Protein AF-A0A6S7BA74-F1 (afdb_monomer_lite)

Foldseek 3Di:
DDDDDDDDDDDDDDDDDDPPDPPPDPDDDDDDDDDDDDDDDDDPPPDPPPPPPQDDAAEDEADPVQDACAVVVQVSLVPDAALHEYEYDADEHEHAAEHERAHHNYEYEYANYEYEYPDQQGAEHEDAHELYEYDRYEYEADDDAADDDPRQEHYEYQHENYEYYLYEYHETNYEHYHDANYELYEDENYEFEHYLYEDHEHELQYEQYHHANYEFEHYNYYDHYQDYDPVSVHHYYYDDDDPGDYDYDYPCVVVPVVPVPDDDDDDDDDDDDDDDDDDDDDDDDDDDPDDDDDDDDDDDDDDDDDDD

Organism: NCBI:txid1544867

Structure (mmCIF, N/CA/C/O backbone):
data_AF-A0A6S7BA74-F1
#
_entry.id   AF-A0A6S7BA74-F1
#
loop_
_atom_site.group_PDB
_atom_site.id
_atom_site.type_symbol
_atom_site.label_atom_id
_atom_site.label_alt_id
_atom_site.label_comp_id
_atom_site.label_asym_id
_atom_site.label_entity_id
_atom_site.label_seq_id
_atom_site.pdbx_PDB_ins_code
_atom_site.Cartn_x
_atom_site.Cartn_y
_atom_site.Cartn_z
_atom_site.occupancy
_atom_site.B_iso_or_equiv
_atom_site.auth_seq_id
_atom_site.auth_comp_id
_atom_site.auth_asym_id
_atom_site.auth_atom_id
_atom_site.pdbx_PDB_model_num
ATOM 1 N N . MET A 1 1 ? -63.575 2.881 26.094 1.00 38.19 1 MET A N 1
ATOM 2 C CA . MET A 1 1 ? -62.877 1.776 25.392 1.00 38.19 1 MET A CA 1
ATOM 3 C C . MET A 1 1 ? -61.435 2.246 25.181 1.00 38.19 1 MET A C 1
ATOM 5 O O . MET A 1 1 ? -61.253 3.157 24.397 1.00 38.19 1 MET A O 1
ATOM 9 N N . LYS A 1 2 ? -60.452 2.017 26.068 1.00 32.41 2 LYS A N 1
ATOM 10 C CA . LYS A 1 2 ? -59.686 0.782 26.371 1.00 32.41 2 LYS A CA 1
ATOM 11 C C . LYS A 1 2 ? -59.247 -0.010 25.129 1.00 32.41 2 LYS A C 1
ATOM 13 O O . LYS A 1 2 ? -60.067 -0.775 24.646 1.00 32.41 2 LYS A O 1
ATOM 18 N N . THR A 1 3 ? -57.989 0.192 24.699 1.00 30.77 3 THR A N 1
ATOM 19 C CA . THR A 1 3 ? -56.850 -0.773 24.563 1.00 30.77 3 THR A CA 1
ATOM 20 C C . THR A 1 3 ? -55.702 -0.050 23.816 1.00 30.77 3 THR A C 1
ATOM 22 O O . THR A 1 3 ? -55.967 0.482 22.749 1.00 30.77 3 THR A O 1
ATOM 25 N N . LEU A 1 4 ? -54.514 0.271 24.360 1.00 30.94 4 LEU A N 1
ATOM 26 C CA . LEU A 1 4 ? -53.348 -0.504 24.852 1.00 30.94 4 LEU A CA 1
ATOM 27 C C . LEU A 1 4 ? -52.566 -1.314 23.793 1.00 30.94 4 LEU A C 1
ATOM 29 O O . LEU A 1 4 ? -53.106 -2.258 23.231 1.00 30.94 4 LEU A O 1
ATOM 33 N N . SER A 1 5 ? -51.245 -1.036 23.748 1.00 28.19 5 SER A N 1
ATOM 34 C CA . SER A 1 5 ? -50.118 -1.895 23.305 1.00 28.19 5 SER A CA 1
ATOM 35 C C . SER A 1 5 ? -49.882 -1.990 21.782 1.00 28.19 5 SER A C 1
ATOM 37 O O . SER A 1 5 ? -50.831 -2.142 21.035 1.00 28.19 5 SER A O 1
ATOM 39 N N . ARG A 1 6 ? -48.663 -1.965 21.218 1.00 29.66 6 ARG A N 1
ATOM 40 C CA . ARG A 1 6 ? -47.331 -2.294 21.755 1.00 29.66 6 ARG A CA 1
ATOM 41 C C . ARG A 1 6 ? -46.252 -1.784 20.781 1.00 29.66 6 ARG A C 1
ATOM 43 O O . ARG A 1 6 ? -46.386 -1.961 19.574 1.00 29.66 6 ARG A O 1
ATOM 50 N N . ALA A 1 7 ? -45.181 -1.195 21.310 1.00 31.88 7 ALA A N 1
ATOM 51 C CA . ALA A 1 7 ? -43.938 -0.978 20.578 1.00 31.88 7 ALA A CA 1
ATOM 52 C C . ALA A 1 7 ? -43.250 -2.329 20.329 1.00 31.88 7 ALA A C 1
ATOM 54 O O . ALA A 1 7 ? -43.152 -3.142 21.250 1.00 31.88 7 ALA A O 1
ATOM 55 N N . THR A 1 8 ? -42.760 -2.554 19.110 1.00 30.83 8 THR A N 1
ATOM 56 C CA . THR A 1 8 ? -41.892 -3.695 18.796 1.00 30.83 8 THR A CA 1
ATOM 57 C C . THR A 1 8 ? -40.531 -3.136 18.415 1.00 30.83 8 THR A C 1
ATOM 59 O O . THR A 1 8 ? -40.343 -2.636 17.310 1.00 30.83 8 THR A O 1
ATOM 62 N N . GLY A 1 9 ? -39.606 -3.150 19.375 1.00 26.06 9 GLY A N 1
ATOM 63 C CA . GLY A 1 9 ? -38.190 -2.933 19.118 1.00 26.06 9 GLY A CA 1
ATOM 64 C C . GLY A 1 9 ? -37.614 -4.158 18.417 1.00 26.06 9 GLY A C 1
ATOM 65 O O . GLY A 1 9 ? -37.816 -5.285 18.868 1.00 26.06 9 GLY A O 1
ATOM 66 N N . ILE A 1 10 ? -36.909 -3.939 17.312 1.00 25.47 10 ILE A N 1
ATOM 67 C CA . ILE A 1 10 ? -36.086 -4.964 16.677 1.00 25.47 10 ILE A CA 1
ATOM 68 C C . ILE A 1 10 ? -34.689 -4.835 17.286 1.00 25.47 10 ILE A C 1
ATOM 70 O O . ILE A 1 10 ? -33.942 -3.911 16.976 1.00 25.47 10 ILE A O 1
ATOM 74 N N . CYS A 1 11 ? -34.359 -5.753 18.193 1.00 21.88 11 CYS A N 1
ATOM 75 C CA . CYS A 1 11 ? -32.983 -6.016 18.594 1.00 21.88 11 CYS A CA 1
ATOM 76 C C . CYS A 1 11 ? -32.269 -6.710 17.428 1.00 21.88 11 CYS A C 1
ATOM 78 O O . CYS A 1 11 ? -32.583 -7.854 17.105 1.00 21.88 11 CYS A O 1
ATOM 80 N N . ILE A 1 12 ? -31.301 -6.036 16.808 1.00 25.14 12 ILE A N 1
ATOM 81 C CA . ILE A 1 12 ? -30.335 -6.688 15.921 1.00 25.14 12 ILE A CA 1
ATOM 82 C C . ILE A 1 12 ? -29.269 -7.313 16.821 1.00 25.14 12 ILE A C 1
ATOM 84 O O . ILE A 1 12 ? -28.432 -6.618 17.391 1.00 25.14 12 ILE A O 1
ATOM 88 N N . ALA A 1 13 ? -29.334 -8.632 16.985 1.00 23.67 13 ALA A N 1
ATOM 89 C CA . ALA A 1 13 ? -28.251 -9.405 17.569 1.00 23.67 13 ALA A CA 1
ATOM 90 C C . ALA A 1 13 ? -27.130 -9.528 16.525 1.00 23.67 13 ALA A C 1
ATOM 92 O O . ALA A 1 13 ? -27.295 -10.191 15.502 1.00 23.67 13 ALA A O 1
ATOM 93 N N . VAL A 1 14 ? -25.998 -8.871 16.776 1.00 25.12 14 VAL A N 1
ATOM 94 C CA . VAL A 1 14 ? -24.759 -9.087 16.023 1.00 25.12 14 VAL A CA 1
ATOM 95 C C . VAL A 1 14 ? -24.161 -10.403 16.509 1.00 25.12 14 VAL A C 1
ATOM 97 O O . VAL A 1 14 ? -23.667 -10.501 17.631 1.00 25.12 14 VAL A O 1
ATOM 100 N N . LEU A 1 15 ? -24.256 -11.439 15.679 1.00 22.16 15 LEU A N 1
ATOM 101 C CA . LEU A 1 15 ? -23.601 -12.718 15.914 1.00 22.16 15 LEU A CA 1
ATOM 102 C C . LEU A 1 15 ? -22.124 -12.581 15.518 1.00 22.16 15 LEU A C 1
ATOM 104 O O . LEU A 1 15 ? -21.777 -12.683 14.344 1.00 22.16 15 LEU A O 1
ATOM 108 N N . SER A 1 16 ? -21.255 -12.327 16.498 1.00 22.81 16 SER A N 1
ATOM 109 C CA . SER A 1 16 ? -19.803 -12.418 16.320 1.00 22.81 16 SER A CA 1
ATOM 110 C C . SER A 1 16 ? -19.406 -13.879 16.126 1.00 22.81 16 SER A C 1
ATOM 112 O O . SER A 1 16 ? -19.390 -14.661 17.076 1.00 22.81 16 SER A O 1
ATOM 114 N N . ILE A 1 17 ? -19.080 -14.255 14.892 1.00 25.31 17 ILE A N 1
ATOM 115 C CA . ILE A 1 17 ? -18.420 -15.526 14.598 1.00 25.31 17 ILE A CA 1
ATOM 116 C C . ILE A 1 17 ? -16.920 -15.297 14.793 1.00 25.31 17 ILE A C 1
ATOM 118 O O . ILE A 1 17 ? -16.277 -14.610 14.002 1.00 25.31 17 ILE A O 1
ATOM 122 N N . TYR A 1 18 ? -16.365 -15.857 15.868 1.00 24.19 18 TYR A N 1
ATOM 123 C CA . TYR A 1 18 ? -14.921 -15.998 16.029 1.00 24.19 18 TYR A CA 1
ATOM 124 C C . TYR A 1 18 ? -14.424 -17.030 15.013 1.00 24.19 18 TYR A C 1
ATOM 126 O O . TYR A 1 18 ? -14.602 -18.232 15.204 1.00 24.19 18 TYR A O 1
ATOM 134 N N . ALA A 1 19 ? -13.805 -16.569 13.929 1.00 26.50 19 ALA A N 1
ATOM 135 C CA . ALA A 1 19 ? -12.970 -17.424 13.100 1.00 26.50 19 ALA A CA 1
ATOM 136 C C . ALA A 1 19 ? -11.627 -17.616 13.821 1.00 26.50 19 ALA A C 1
ATOM 138 O O . ALA A 1 19 ? -10.766 -16.741 13.813 1.00 26.50 19 ALA A O 1
ATOM 139 N N . THR A 1 20 ? -11.462 -18.748 14.502 1.00 28.06 20 THR A N 1
ATOM 140 C CA . THR A 1 20 ? -10.139 -19.245 14.889 1.00 28.06 20 THR A CA 1
ATOM 141 C C . THR A 1 20 ? -9.511 -19.884 13.654 1.00 28.06 20 THR A C 1
ATOM 143 O O . THR A 1 20 ? -9.852 -21.018 13.321 1.00 28.06 20 THR A O 1
ATOM 146 N N . ASP A 1 21 ? -8.645 -19.158 12.952 1.00 29.41 21 ASP A N 1
ATOM 147 C CA . ASP A 1 21 ? -7.901 -19.698 11.810 1.00 29.41 21 ASP A CA 1
ATOM 148 C C . ASP A 1 21 ? -6.621 -20.419 12.300 1.00 29.41 21 ASP A C 1
ATOM 150 O O . ASP A 1 21 ? -5.797 -19.804 12.989 1.00 29.41 21 ASP A O 1
ATOM 154 N N . PRO A 1 22 ? -6.437 -21.728 12.030 1.00 29.02 22 PRO A N 1
ATOM 155 C CA . PRO A 1 22 ? -5.368 -22.539 12.612 1.00 29.02 22 PRO A CA 1
ATOM 156 C C . PRO A 1 22 ? -4.054 -22.539 11.802 1.00 29.02 22 PRO A C 1
ATOM 158 O O . PRO A 1 22 ? -3.388 -23.571 11.725 1.00 29.02 22 PRO A O 1
ATOM 161 N N . LEU A 1 23 ? -3.629 -21.410 11.224 1.00 32.50 23 LEU A N 1
ATOM 162 C CA . LEU A 1 23 ? -2.361 -21.332 10.468 1.00 32.50 23 LEU A CA 1
ATOM 163 C C . LEU A 1 23 ? -1.180 -20.696 11.225 1.00 32.50 23 LEU A C 1
ATOM 165 O O . LEU A 1 23 ? -0.063 -20.670 10.716 1.00 32.50 23 LEU A O 1
ATOM 169 N N . ALA A 1 24 ? -1.363 -20.277 12.480 1.00 30.88 24 ALA A N 1
ATOM 170 C CA . ALA A 1 24 ? -0.316 -19.621 13.276 1.00 30.88 24 ALA A CA 1
ATOM 171 C C . ALA A 1 24 ? 0.652 -20.568 14.029 1.00 30.88 24 ALA A C 1
ATOM 173 O O . ALA A 1 24 ? 1.401 -20.115 14.893 1.00 30.88 24 ALA A O 1
ATOM 174 N N . GLN A 1 25 ? 0.664 -21.880 13.762 1.00 30.47 25 GLN A N 1
ATOM 175 C CA . GLN A 1 25 ? 1.484 -22.830 14.533 1.00 30.47 25 GLN A CA 1
ATOM 176 C C . GLN A 1 25 ? 2.258 -23.825 13.667 1.00 30.47 25 GLN A C 1
ATOM 178 O O . GLN A 1 25 ? 2.002 -25.023 13.718 1.00 30.47 25 GLN A O 1
ATOM 183 N N . THR A 1 26 ? 3.284 -23.363 12.949 1.00 29.80 26 THR A N 1
ATOM 184 C CA . THR A 1 26 ? 4.365 -24.278 12.533 1.00 29.80 26 THR A CA 1
ATOM 185 C C . THR A 1 26 ? 5.708 -23.571 12.359 1.00 29.80 26 THR A C 1
ATOM 187 O O . THR A 1 26 ? 6.255 -23.489 11.271 1.00 29.80 26 THR A O 1
ATOM 190 N N . PHE A 1 27 ? 6.287 -23.114 13.467 1.00 27.48 27 PHE A N 1
ATOM 191 C CA . PHE A 1 27 ? 7.743 -23.077 13.626 1.00 27.48 27 PHE A CA 1
ATOM 192 C C . PHE A 1 27 ? 8.064 -23.783 14.942 1.00 27.48 27 PHE A C 1
ATOM 194 O O . PHE A 1 27 ? 8.058 -23.182 16.014 1.00 27.48 27 PHE A O 1
ATOM 201 N N . ARG A 1 28 ? 8.242 -25.109 14.880 1.00 30.14 28 ARG A N 1
ATOM 202 C CA . ARG A 1 28 ? 8.759 -25.877 16.015 1.00 30.14 28 ARG A CA 1
ATOM 203 C C . ARG A 1 28 ? 10.279 -25.897 15.963 1.00 30.14 28 ARG A C 1
ATOM 205 O O . ARG A 1 28 ? 10.874 -26.230 14.943 1.00 30.14 28 ARG A O 1
ATOM 212 N N . ALA A 1 29 ? 10.840 -25.532 17.110 1.00 29.80 29 ALA A N 1
ATOM 213 C CA . ALA A 1 29 ? 12.235 -25.633 17.475 1.00 29.80 29 ALA A CA 1
ATOM 214 C C . ALA A 1 29 ? 12.780 -27.059 17.297 1.00 29.80 29 ALA A C 1
ATOM 216 O O . ALA A 1 29 ? 12.062 -28.047 17.456 1.00 29.80 29 ALA A O 1
ATOM 217 N N . VAL A 1 30 ? 14.071 -27.119 16.982 1.00 30.73 30 VAL A N 1
ATOM 218 C CA . VAL A 1 30 ? 14.895 -28.326 16.919 1.00 30.73 30 VAL A CA 1
ATOM 219 C C . VAL A 1 30 ? 14.943 -28.979 18.305 1.00 30.73 30 VAL A C 1
ATOM 221 O O . VAL A 1 30 ? 15.307 -28.332 19.284 1.00 30.73 30 VAL A O 1
ATOM 224 N N . ASP A 1 31 ? 14.552 -30.251 18.367 1.00 30.94 31 ASP A N 1
ATOM 225 C CA . ASP A 1 31 ? 14.517 -31.074 19.578 1.00 30.94 31 ASP A CA 1
ATOM 226 C C . ASP A 1 31 ? 15.938 -31.528 19.960 1.00 30.94 31 ASP A C 1
ATOM 228 O O . ASP A 1 31 ? 16.694 -32.011 19.111 1.00 30.94 31 ASP A O 1
ATOM 232 N N . SER A 1 32 ? 16.298 -31.400 21.238 1.00 31.64 32 SER A N 1
ATOM 233 C CA . SER A 1 32 ? 17.492 -32.006 21.831 1.00 31.64 32 SER A CA 1
ATOM 234 C C . SER A 1 32 ? 17.083 -33.051 22.874 1.00 31.64 32 SER A C 1
ATOM 236 O O . SER A 1 32 ? 16.169 -32.879 23.675 1.00 31.64 32 SER A O 1
ATOM 238 N N . SER A 1 33 ? 17.744 -34.198 22.785 1.00 32.78 33 SER A N 1
ATOM 239 C CA . SER A 1 33 ? 17.374 -35.485 23.365 1.00 32.78 33 SER A CA 1
ATOM 240 C C . SER A 1 33 ? 17.519 -35.593 24.894 1.00 32.78 33 SER A C 1
ATOM 242 O O . SER A 1 33 ? 18.572 -35.283 25.441 1.00 32.78 33 SER A O 1
ATOM 244 N N . THR A 1 34 ? 16.479 -36.161 25.523 1.00 32.78 34 THR A N 1
ATOM 245 C CA . THR A 1 34 ? 16.444 -37.110 26.668 1.00 32.78 34 THR A CA 1
ATOM 246 C C . THR A 1 34 ? 17.447 -36.989 27.828 1.00 32.78 34 THR A C 1
ATOM 248 O O . THR A 1 34 ? 18.613 -37.337 27.670 1.00 32.78 34 THR A O 1
ATOM 251 N N . SER A 1 35 ? 16.929 -36.778 29.052 1.00 28.19 35 SER A N 1
ATOM 252 C CA . SER A 1 35 ? 17.317 -37.570 30.240 1.00 28.19 35 SER A CA 1
ATOM 253 C C . SER A 1 35 ? 16.324 -37.441 31.419 1.00 28.19 35 SER A C 1
ATOM 255 O O . SER A 1 35 ? 16.089 -36.361 31.946 1.00 28.19 35 SER A O 1
ATOM 257 N N . THR A 1 36 ? 15.732 -38.586 31.769 1.00 32.16 36 THR A N 1
ATOM 258 C CA . THR A 1 36 ? 15.317 -39.164 33.071 1.00 32.16 36 THR A CA 1
ATOM 259 C C . THR A 1 36 ? 15.055 -38.295 34.333 1.00 32.16 36 THR A C 1
ATOM 261 O O . THR A 1 36 ? 15.918 -37.583 34.830 1.00 32.16 36 THR A O 1
ATOM 264 N N . MET A 1 37 ? 13.857 -38.510 34.907 1.00 31.08 37 MET A N 1
ATOM 265 C CA . MET A 1 37 ? 13.250 -38.092 36.202 1.00 31.08 37 MET A CA 1
ATOM 266 C C . MET A 1 37 ? 14.093 -38.395 37.480 1.00 31.08 37 MET A C 1
ATOM 268 O O . MET A 1 37 ? 14.902 -39.322 37.436 1.00 31.08 37 MET A O 1
ATOM 272 N N . PRO A 1 38 ? 13.874 -37.716 38.646 1.00 37.00 38 PRO A N 1
ATOM 273 C CA . PRO A 1 38 ? 12.772 -38.075 39.564 1.00 37.00 38 PRO A CA 1
ATOM 274 C C . PRO A 1 38 ? 12.034 -36.921 40.289 1.00 37.00 38 PRO A C 1
ATOM 276 O O . PRO A 1 38 ? 12.616 -35.977 40.809 1.00 37.00 38 PRO A O 1
ATOM 279 N N . SER A 1 39 ? 10.709 -37.102 40.375 1.00 38.47 39 SER A N 1
ATOM 280 C CA . SER A 1 39 ? 9.755 -36.691 41.422 1.00 38.47 39 SER A CA 1
ATOM 281 C C . SER A 1 39 ? 10.237 -35.729 42.526 1.00 38.47 39 SER A C 1
ATOM 283 O O . SER A 1 39 ? 10.808 -36.158 43.531 1.00 38.47 39 SER A O 1
ATOM 285 N N . SER A 1 40 ? 9.781 -34.473 42.462 1.00 34.78 40 SER A N 1
ATOM 286 C CA . SER A 1 40 ? 9.551 -33.646 43.652 1.00 34.78 40 SER A CA 1
ATOM 287 C C . SER A 1 40 ? 8.127 -33.075 43.636 1.00 34.78 40 SER A C 1
ATOM 289 O O . SER A 1 40 ? 7.602 -32.635 42.613 1.00 34.78 40 SER A O 1
ATOM 291 N N . ARG A 1 41 ? 7.454 -33.164 44.788 1.00 44.47 41 ARG A N 1
ATOM 292 C CA . ARG A 1 41 ? 6.089 -32.677 45.015 1.00 44.47 41 ARG A CA 1
ATOM 293 C C . ARG A 1 41 ? 6.055 -31.155 44.859 1.00 44.47 41 ARG A C 1
ATOM 295 O O . ARG A 1 41 ? 6.365 -30.444 45.812 1.00 44.47 41 ARG A O 1
ATOM 302 N N . HIS A 1 42 ? 5.618 -30.657 43.706 1.00 35.88 42 HIS A N 1
ATOM 303 C CA . HIS A 1 42 ? 5.288 -29.245 43.546 1.00 35.88 42 HIS A CA 1
ATOM 304 C C . HIS A 1 42 ? 3.789 -29.010 43.739 1.00 35.88 42 HIS A C 1
ATOM 306 O O . HIS A 1 42 ? 2.935 -29.545 43.037 1.00 35.88 42 HIS A O 1
ATOM 312 N N . ARG A 1 43 ? 3.501 -28.211 44.769 1.00 36.31 43 ARG A N 1
ATOM 313 C CA . ARG A 1 43 ? 2.211 -27.604 45.093 1.00 36.31 43 ARG A CA 1
ATOM 314 C C . ARG A 1 43 ? 1.537 -27.062 43.828 1.00 36.31 43 ARG A C 1
ATOM 316 O O . ARG A 1 43 ? 2.156 -26.314 43.080 1.00 36.31 43 ARG A O 1
ATOM 323 N N . ASN A 1 44 ? 0.251 -27.372 43.663 1.00 41.19 44 ASN A N 1
ATOM 324 C CA . ASN A 1 44 ? -0.654 -26.674 42.753 1.00 41.19 44 ASN A CA 1
ATOM 325 C C . ASN A 1 44 ? -0.723 -25.185 43.134 1.00 41.19 44 ASN A C 1
ATOM 327 O O . ASN A 1 44 ? -1.592 -24.775 43.900 1.00 41.19 44 ASN A O 1
ATOM 331 N N . SER A 1 45 ? 0.170 -24.363 42.591 1.00 38.72 45 SER A N 1
ATOM 332 C CA . SER A 1 45 ? -0.086 -22.939 42.407 1.00 38.72 45 SER A CA 1
ATOM 333 C C . SER A 1 45 ? -0.534 -22.751 40.964 1.00 38.72 45 SER A C 1
ATOM 335 O O . SER A 1 45 ? 0.285 -22.548 40.068 1.00 38.72 45 SER A O 1
ATOM 337 N N . ARG A 1 46 ? -1.852 -22.826 40.732 1.00 42.97 46 ARG A N 1
ATOM 338 C CA . ARG A 1 46 ? -2.466 -22.126 39.599 1.00 42.97 46 ARG A CA 1
ATOM 339 C C . ARG A 1 46 ? -2.209 -20.639 39.838 1.00 42.97 46 ARG A C 1
ATOM 341 O O . ARG A 1 46 ? -2.998 -19.975 40.501 1.00 42.97 46 ARG A O 1
ATOM 348 N N . GLY A 1 47 ? -1.057 -20.151 39.382 1.00 42.00 47 GLY A N 1
ATOM 349 C CA . GLY A 1 47 ? -0.866 -18.723 39.191 1.00 42.00 47 GLY A CA 1
ATOM 350 C C . GLY A 1 47 ? -1.945 -18.240 38.221 1.00 42.00 47 GLY A C 1
ATOM 351 O O . GLY A 1 47 ? -2.332 -19.010 37.334 1.00 42.00 47 GLY A O 1
ATOM 352 N N . PRO A 1 48 ? -2.484 -17.025 38.394 1.00 41.50 48 PRO A N 1
ATOM 353 C CA . PRO A 1 48 ? -3.396 -16.475 37.410 1.00 41.50 48 PRO A CA 1
ATOM 354 C C . PRO A 1 48 ? -2.670 -16.502 36.066 1.00 41.50 48 PRO A C 1
ATOM 356 O O . PRO A 1 48 ? -1.581 -15.944 35.930 1.00 41.50 48 PRO A O 1
ATOM 359 N N . SER A 1 49 ? -3.242 -17.206 35.089 1.00 46.12 49 SER A N 1
ATOM 360 C CA . SER A 1 49 ? -2.884 -17.005 33.694 1.00 46.12 49 SER A CA 1
ATOM 361 C C . SER A 1 49 ? -3.039 -15.513 33.450 1.00 46.12 49 SER A C 1
ATOM 363 O O . SER A 1 49 ? -4.163 -15.008 33.497 1.00 46.12 49 SER A O 1
ATOM 365 N N . SER A 1 50 ? -1.923 -14.806 33.294 1.00 43.62 50 SER A N 1
ATOM 366 C CA . SER A 1 50 ? -1.941 -13.406 32.910 1.00 43.62 50 SER A CA 1
ATOM 367 C C . SER A 1 50 ? -2.547 -13.371 31.511 1.00 43.62 50 SER A C 1
ATOM 369 O O . SER A 1 50 ? -1.865 -13.624 30.521 1.00 43.62 50 SER A O 1
ATOM 371 N N . GLN A 1 51 ? -3.868 -13.197 31.436 1.00 47.44 51 GLN A N 1
ATOM 372 C CA . GLN A 1 51 ? -4.523 -12.791 30.209 1.00 47.44 51 GLN A CA 1
ATOM 373 C C . GLN A 1 51 ? -3.930 -11.423 29.902 1.00 47.44 51 GLN A C 1
ATOM 375 O O . GLN A 1 51 ? -4.285 -10.435 30.541 1.00 47.44 51 GLN A O 1
ATOM 380 N N . ILE A 1 52 ? -2.967 -11.379 28.982 1.00 53.34 52 ILE A N 1
ATOM 381 C CA . ILE A 1 52 ? -2.557 -10.121 28.375 1.00 53.34 52 ILE A CA 1
ATOM 382 C C . ILE A 1 52 ? -3.823 -9.600 27.699 1.00 53.34 52 ILE A C 1
ATOM 384 O O . ILE A 1 52 ? -4.283 -10.174 26.713 1.00 53.34 52 ILE A O 1
ATOM 388 N N . ALA A 1 53 ? -4.451 -8.594 28.303 1.00 62.72 53 ALA A N 1
ATOM 389 C CA . ALA A 1 53 ? -5.604 -7.944 27.713 1.00 62.72 53 ALA A CA 1
ATOM 390 C C . ALA A 1 53 ? -5.171 -7.386 26.352 1.00 62.72 53 ALA A C 1
ATOM 392 O O . ALA A 1 53 ? -4.168 -6.675 26.268 1.00 62.72 53 ALA A O 1
ATOM 393 N N . ALA A 1 54 ? -5.889 -7.755 25.290 1.00 74.19 54 ALA A N 1
ATOM 394 C CA . ALA A 1 54 ? -5.635 -7.217 23.963 1.00 74.19 54 ALA A CA 1
ATOM 395 C C . ALA A 1 54 ? -5.795 -5.690 24.001 1.00 74.19 54 ALA A C 1
ATOM 397 O O . ALA A 1 54 ? -6.739 -5.179 24.611 1.00 74.19 54 ALA A O 1
ATOM 398 N N . LEU A 1 55 ? -4.860 -4.972 23.376 1.00 87.62 55 LEU A N 1
ATOM 399 C CA . LEU A 1 55 ? -4.935 -3.519 23.269 1.00 87.62 55 LEU A CA 1
ATOM 400 C C . LEU A 1 55 ? -6.202 -3.121 22.500 1.00 87.62 55 LEU A C 1
ATOM 402 O O . LEU A 1 55 ? -6.554 -3.799 21.532 1.00 87.62 55 LEU A O 1
ATOM 406 N N . PRO A 1 56 ? -6.893 -2.042 22.907 1.00 94.00 56 PRO A N 1
ATOM 407 C CA . PRO A 1 56 ? -8.041 -1.560 22.160 1.00 94.00 56 PRO A CA 1
ATOM 408 C C . PRO A 1 56 ? -7.616 -1.096 20.764 1.00 94.00 56 PRO A C 1
ATOM 410 O O . PRO A 1 56 ? -6.521 -0.553 20.572 1.00 94.00 56 PRO A O 1
ATOM 413 N N . ASP A 1 57 ? -8.517 -1.274 19.802 1.00 96.50 57 ASP A N 1
ATOM 414 C CA . ASP A 1 57 ? -8.318 -0.774 18.448 1.00 96.50 57 ASP A CA 1
ATOM 415 C C . ASP A 1 57 ? -8.219 0.756 18.450 1.00 96.50 57 ASP A C 1
ATOM 417 O O . ASP A 1 57 ? -9.059 1.452 19.028 1.00 96.50 57 ASP A O 1
ATOM 421 N N . ALA A 1 58 ? -7.229 1.287 17.738 1.00 97.94 58 ALA A N 1
ATOM 422 C CA . ALA A 1 58 ? -7.272 2.665 17.275 1.00 97.94 58 ALA A CA 1
ATOM 423 C C . ALA A 1 58 ? -8.207 2.734 16.060 1.00 97.94 58 ALA A C 1
ATOM 425 O O . ALA A 1 58 ? -8.191 1.840 15.216 1.00 97.94 58 ALA A O 1
ATOM 426 N N . THR A 1 59 ? -9.033 3.776 15.952 1.00 98.50 59 THR A N 1
ATOM 427 C CA . THR A 1 59 ? -9.923 3.969 14.795 1.00 98.50 59 THR A CA 1
ATOM 428 C C . THR A 1 59 ? -9.767 5.372 14.233 1.00 98.50 59 THR A C 1
ATOM 430 O O . THR A 1 59 ? -9.787 6.343 14.986 1.00 98.50 59 THR A O 1
ATOM 433 N N . VAL A 1 60 ? -9.653 5.479 12.911 1.00 98.69 60 VAL A N 1
ATOM 434 C CA . VAL A 1 60 ? -9.631 6.755 12.181 1.00 98.69 60 VAL A CA 1
ATOM 435 C C . VAL A 1 60 ? -10.851 6.862 11.283 1.00 98.69 60 VAL A C 1
ATOM 437 O O . VAL A 1 60 ? -11.319 5.863 10.738 1.00 98.69 60 VAL A O 1
ATOM 440 N N . PHE A 1 61 ? -11.346 8.080 11.084 1.00 98.69 61 PHE A N 1
ATOM 441 C CA . PHE A 1 61 ? -12.528 8.365 10.269 1.00 98.69 61 PHE A CA 1
ATOM 442 C C . PHE A 1 61 ? -12.163 9.262 9.085 1.00 98.69 61 PHE A C 1
ATOM 444 O O . PHE A 1 61 ? -11.247 10.083 9.210 1.00 98.69 61 PHE A O 1
ATOM 451 N N . PRO A 1 62 ? -12.846 9.119 7.937 1.00 98.50 62 PRO A N 1
ATOM 452 C CA . PRO A 1 62 ? -12.659 10.038 6.826 1.00 98.50 62 PRO A CA 1
ATOM 453 C C . PRO A 1 62 ? -13.086 11.445 7.252 1.00 98.50 62 PRO A C 1
ATOM 455 O O . PRO A 1 62 ? -14.054 11.612 8.002 1.00 98.50 62 PRO A O 1
ATOM 458 N N . ALA A 1 63 ? -12.378 12.460 6.772 1.00 97.81 63 ALA A N 1
ATOM 459 C CA . ALA A 1 63 ? -12.757 13.840 7.021 1.00 97.81 63 ALA A CA 1
ATOM 460 C C . ALA A 1 63 ? -14.110 14.137 6.356 1.00 97.81 63 ALA A C 1
ATOM 462 O O . ALA A 1 63 ? -14.306 13.876 5.169 1.00 97.81 63 ALA A O 1
ATOM 463 N N . ALA A 1 64 ? -15.057 14.685 7.121 1.00 96.00 64 ALA A N 1
ATOM 464 C CA . ALA A 1 64 ? -16.419 14.930 6.637 1.00 96.00 64 ALA A CA 1
ATOM 465 C C . ALA A 1 64 ? -16.477 15.958 5.491 1.00 96.00 64 ALA A C 1
ATOM 467 O O . ALA A 1 64 ? -17.397 15.927 4.676 1.00 96.00 64 ALA A O 1
ATOM 468 N N . ASP A 1 65 ? -15.496 16.855 5.431 1.00 95.38 65 ASP A N 1
ATOM 469 C CA . ASP A 1 65 ? -15.330 17.878 4.399 1.00 95.38 65 ASP A CA 1
ATOM 470 C C . ASP A 1 65 ? -14.418 17.435 3.240 1.00 95.38 65 ASP A C 1
ATOM 472 O O . ASP A 1 65 ? -14.237 18.183 2.280 1.00 95.38 65 ASP A O 1
ATOM 476 N N . GLY A 1 66 ? -13.855 16.223 3.305 1.00 94.81 66 GLY A N 1
ATOM 477 C CA . GLY A 1 66 ? -12.907 15.714 2.317 1.00 94.81 66 GLY A CA 1
ATOM 478 C C . GLY A 1 66 ? -11.523 16.367 2.370 1.00 94.81 66 GLY A C 1
ATOM 479 O O . GLY A 1 66 ? -10.796 16.288 1.377 1.00 94.81 66 GLY A O 1
ATOM 480 N N . SER A 1 67 ? -11.165 17.016 3.484 1.00 97.56 67 SER A N 1
ATOM 481 C CA . SER A 1 67 ? -9.818 17.550 3.706 1.00 97.56 67 SER A CA 1
ATOM 482 C C . SER A 1 67 ? -8.734 16.466 3.626 1.00 97.56 67 SER A C 1
ATOM 484 O O . SER A 1 67 ? -8.991 15.270 3.766 1.00 97.56 67 SER A O 1
ATOM 486 N N . GLU A 1 68 ? -7.509 16.907 3.338 1.00 98.19 68 GLU A N 1
ATOM 487 C CA . GLU A 1 68 ? -6.299 16.082 3.338 1.00 98.19 68 GLU A CA 1
ATOM 488 C C . GLU A 1 68 ? -6.005 15.593 4.772 1.00 98.19 68 GLU A C 1
ATOM 490 O O . GLU A 1 68 ? -6.207 16.339 5.732 1.00 98.19 68 GLU A O 1
ATOM 495 N N . GLN A 1 69 ? -5.611 14.325 4.932 1.00 98.62 69 GLN A N 1
ATOM 496 C CA . GLN A 1 69 ? -5.504 13.668 6.241 1.00 98.62 69 GLN A CA 1
ATOM 497 C C . GLN A 1 69 ? -4.139 13.025 6.521 1.00 98.62 69 GLN A C 1
ATOM 499 O O . GLN A 1 69 ? -4.005 12.379 7.562 1.00 98.62 69 GLN A O 1
ATOM 504 N N . ALA A 1 70 ? -3.143 13.130 5.639 1.00 98.69 70 ALA A N 1
ATOM 505 C CA . ALA A 1 70 ? -1.922 12.336 5.748 1.00 98.69 70 ALA A CA 1
ATOM 506 C C . ALA A 1 70 ? -1.161 12.600 7.055 1.00 98.69 70 ALA A C 1
ATOM 508 O O . ALA A 1 70 ? -0.800 11.634 7.724 1.00 98.69 70 ALA A O 1
ATOM 509 N N . ASP A 1 71 ? -1.032 13.853 7.499 1.00 98.75 71 ASP A N 1
ATOM 510 C CA . ASP A 1 71 ? -0.386 14.179 8.781 1.00 98.75 71 ASP A CA 1
ATOM 511 C C . ASP A 1 71 ? -1.118 13.563 9.986 1.00 98.75 71 ASP A C 1
ATOM 513 O O . ASP A 1 71 ? -0.505 12.948 10.862 1.00 98.75 71 ASP A O 1
ATOM 517 N N . ALA A 1 72 ? -2.449 13.673 10.028 1.00 98.56 72 ALA A N 1
ATOM 518 C CA . ALA A 1 72 ? -3.255 13.127 11.122 1.00 98.56 72 ALA A CA 1
ATOM 519 C C . ALA A 1 72 ? -3.226 11.586 11.147 1.00 98.56 72 ALA A C 1
ATOM 521 O O . ALA A 1 72 ? -3.181 10.959 12.214 1.00 98.56 72 ALA A O 1
ATOM 522 N N . LEU A 1 73 ? -3.230 10.962 9.967 1.00 98.88 73 LEU A N 1
ATOM 523 C CA . LEU A 1 73 ? -3.081 9.517 9.821 1.00 98.88 73 LEU A CA 1
ATOM 524 C C . LEU A 1 73 ? -1.680 9.064 10.240 1.00 98.88 73 LEU A C 1
ATOM 526 O O . LEU A 1 73 ? -1.566 8.090 10.986 1.00 98.88 73 LEU A O 1
ATOM 530 N N . GLN A 1 74 ? -0.631 9.782 9.834 1.00 98.88 74 GLN A N 1
ATOM 531 C CA . GLN A 1 74 ? 0.743 9.483 10.233 1.00 98.88 74 GLN A CA 1
ATOM 532 C C . GLN A 1 74 ? 0.919 9.604 11.746 1.00 98.88 74 GLN A C 1
ATOM 534 O O . GLN A 1 74 ? 1.472 8.700 12.365 1.00 98.88 74 GLN A O 1
ATOM 539 N N . GLN A 1 75 ? 0.371 10.651 12.368 1.00 98.69 75 GLN A N 1
ATOM 540 C CA . GLN A 1 75 ? 0.406 10.806 13.821 1.00 98.69 75 GLN A CA 1
ATOM 541 C C . GLN A 1 75 ? -0.260 9.621 14.536 1.00 98.69 75 GLN A C 1
ATOM 543 O O . GLN A 1 75 ? 0.235 9.164 15.565 1.00 98.69 75 GLN A O 1
ATOM 548 N N . THR A 1 76 ? -1.362 9.100 13.989 1.00 98.56 76 THR A N 1
ATOM 549 C CA . THR A 1 76 ? -2.027 7.911 14.543 1.00 98.56 76 THR A CA 1
ATOM 550 C C . THR A 1 76 ? -1.151 6.666 14.394 1.00 98.56 76 THR A C 1
ATOM 552 O O . THR A 1 76 ? -1.011 5.903 15.347 1.00 98.56 76 THR A O 1
ATOM 555 N N . LEU A 1 77 ? -0.533 6.468 13.225 1.00 98.69 77 LEU A N 1
ATOM 556 C CA . LEU A 1 77 ? 0.395 5.360 12.971 1.00 98.69 77 LEU A CA 1
ATOM 557 C C . LEU A 1 77 ? 1.607 5.395 13.910 1.00 98.69 77 LEU A C 1
ATOM 559 O O . LEU A 1 77 ? 1.997 4.354 14.438 1.00 98.69 77 LEU A O 1
ATOM 563 N N . ASP A 1 78 ? 2.163 6.580 14.154 1.00 98.44 78 ASP A N 1
ATOM 564 C CA . ASP A 1 78 ? 3.312 6.786 15.042 1.00 98.44 78 ASP A CA 1
ATOM 565 C C . ASP A 1 78 ? 2.983 6.501 16.519 1.00 98.44 78 ASP A C 1
ATOM 567 O O . ASP A 1 78 ? 3.883 6.214 17.309 1.00 98.44 78 ASP A O 1
ATOM 571 N N . GLN A 1 79 ? 1.704 6.559 16.903 1.00 97.69 79 GLN A N 1
ATOM 572 C CA . GLN A 1 79 ? 1.234 6.283 18.266 1.00 97.69 79 GLN A CA 1
ATOM 573 C C . GLN A 1 79 ? 0.880 4.812 18.512 1.00 97.69 79 GLN A C 1
ATOM 575 O O . GLN A 1 79 ? 0.624 4.441 19.661 1.00 97.69 79 GLN A O 1
ATOM 580 N N . LEU A 1 80 ? 0.853 3.973 17.471 1.00 97.81 80 LEU A N 1
ATOM 581 C CA . LEU A 1 80 ? 0.490 2.569 17.629 1.00 97.81 80 LEU A CA 1
ATOM 582 C C . LEU A 1 80 ? 1.499 1.831 18.503 1.00 97.81 80 LEU A C 1
ATOM 584 O O . LEU A 1 80 ? 2.712 1.867 18.293 1.00 97.81 80 LEU A O 1
ATOM 588 N N . GLN A 1 81 ? 0.966 1.095 19.467 1.00 97.62 81 GLN A N 1
ATOM 589 C CA . GLN A 1 81 ? 1.748 0.202 20.307 1.00 97.62 81 GLN A CA 1
ATOM 590 C C . GLN A 1 81 ? 1.962 -1.147 19.613 1.00 97.62 81 GLN A C 1
ATOM 592 O O . GLN A 1 81 ? 1.209 -1.539 18.719 1.00 97.62 81 GLN A O 1
ATOM 597 N N . ALA A 1 82 ? 2.976 -1.894 20.053 1.00 96.88 82 ALA A N 1
ATOM 598 C CA . ALA A 1 82 ? 3.222 -3.225 19.516 1.00 96.88 82 ALA A CA 1
ATOM 599 C C . ALA A 1 82 ? 2.003 -4.143 19.723 1.00 96.88 82 ALA A C 1
ATOM 601 O O . ALA A 1 82 ? 1.429 -4.183 20.813 1.00 96.88 82 ALA A O 1
ATOM 602 N N . GLY A 1 83 ? 1.599 -4.867 18.678 1.00 93.94 83 GLY A N 1
ATOM 603 C CA . GLY A 1 83 ? 0.399 -5.712 18.711 1.00 93.94 83 GLY A CA 1
ATOM 604 C C . GLY A 1 83 ? -0.925 -4.966 18.502 1.00 93.94 83 GLY A C 1
ATOM 605 O O . GLY A 1 83 ? -1.971 -5.610 18.418 1.00 93.94 83 GLY A O 1
ATOM 606 N N . GLN A 1 84 ? -0.919 -3.629 18.444 1.00 97.50 84 GLN A N 1
ATOM 607 C CA . GLN A 1 84 ? -2.144 -2.846 18.310 1.00 97.50 84 GLN A CA 1
ATOM 608 C C . GLN A 1 84 ? -2.662 -2.849 16.870 1.00 97.50 84 GLN A C 1
ATOM 610 O O . GLN A 1 84 ? -1.903 -2.839 15.897 1.00 97.50 84 GLN A O 1
ATOM 615 N N . ARG A 1 85 ? -3.987 -2.810 16.738 1.00 98.25 85 ARG A N 1
ATOM 616 C CA . ARG A 1 85 ? -4.662 -2.657 15.455 1.00 98.25 85 ARG A CA 1
ATOM 617 C C . ARG A 1 85 ? -5.150 -1.223 15.255 1.00 98.25 85 ARG A C 1
ATOM 619 O O . ARG A 1 85 ? -5.795 -0.651 16.130 1.00 98.25 85 ARG A O 1
ATOM 626 N N . LEU A 1 86 ? -4.876 -0.683 14.073 1.00 98.69 86 LEU A N 1
ATOM 627 C CA . LEU A 1 86 ? -5.511 0.504 13.520 1.00 98.69 86 LEU A CA 1
ATOM 628 C C . LEU A 1 86 ? -6.601 0.083 12.536 1.00 98.69 86 LEU A C 1
ATOM 630 O O . LEU A 1 86 ? -6.341 -0.661 11.589 1.00 98.69 86 LEU A O 1
ATOM 634 N N . VAL A 1 87 ? -7.810 0.592 12.743 1.00 98.81 87 VAL A N 1
ATOM 635 C CA . VAL A 1 87 ? -8.961 0.392 11.866 1.00 98.81 87 VAL A CA 1
ATOM 636 C C . VAL A 1 87 ? -9.296 1.703 11.161 1.00 98.81 87 VAL A C 1
ATOM 638 O O . VAL A 1 87 ? -9.629 2.705 11.792 1.00 98.81 87 VAL A O 1
ATOM 641 N N . PHE A 1 88 ? -9.252 1.696 9.835 1.00 98.81 88 PHE A N 1
ATOM 642 C CA . PHE A 1 88 ? -9.856 2.742 9.022 1.00 98.81 88 PHE A CA 1
ATOM 643 C C . PHE A 1 88 ? -11.352 2.462 8.916 1.00 98.81 88 PHE A C 1
ATOM 645 O O . PHE A 1 88 ? -11.759 1.409 8.419 1.00 98.81 88 PHE A O 1
ATOM 652 N N . ALA A 1 89 ? -12.174 3.396 9.389 1.00 98.81 89 ALA A N 1
ATOM 653 C CA . ALA A 1 89 ? -13.603 3.342 9.139 1.00 98.81 89 ALA A CA 1
ATOM 654 C C . ALA A 1 89 ? -13.882 3.417 7.622 1.00 98.81 89 ALA A C 1
ATOM 656 O O . ALA A 1 89 ? -13.135 4.069 6.889 1.00 98.81 89 ALA A O 1
ATOM 657 N N . PRO A 1 90 ? -14.956 2.782 7.120 1.00 98.75 90 PRO A N 1
ATOM 658 C CA . PRO A 1 90 ? -15.299 2.867 5.707 1.00 98.75 90 PRO A CA 1
ATOM 659 C C . PRO A 1 90 ? -15.472 4.314 5.238 1.00 98.75 90 PRO A C 1
ATOM 661 O O . PRO A 1 90 ? -16.093 5.131 5.920 1.00 98.75 90 PRO A O 1
ATOM 664 N N . GLY A 1 91 ? -14.956 4.619 4.049 1.00 98.69 91 GLY A N 1
ATOM 665 C CA . GLY A 1 91 ? -15.028 5.956 3.470 1.00 98.69 91 GLY A CA 1
ATOM 666 C C . GLY A 1 91 ? -13.780 6.356 2.697 1.00 98.69 91 GLY A C 1
ATOM 667 O O . GLY A 1 91 ? -12.905 5.540 2.412 1.00 98.69 91 GLY A O 1
ATOM 668 N N . ARG A 1 92 ? -13.726 7.630 2.310 1.00 98.69 92 ARG A N 1
ATOM 669 C CA . ARG A 1 92 ? -12.677 8.182 1.453 1.00 98.69 92 ARG A CA 1
ATOM 670 C C . ARG A 1 92 ? -11.740 9.075 2.261 1.00 98.69 92 ARG A C 1
ATOM 672 O O . ARG A 1 92 ? -12.200 10.038 2.860 1.00 98.69 92 ARG A O 1
ATOM 679 N N . TYR A 1 93 ? -10.447 8.789 2.189 1.00 98.88 93 TYR A N 1
ATOM 680 C CA . TYR A 1 93 ? -9.369 9.549 2.815 1.00 98.88 93 TYR A CA 1
ATOM 681 C C . TYR A 1 93 ? -8.509 10.168 1.714 1.00 98.88 93 TYR A C 1
ATOM 683 O O . TYR A 1 93 ? -8.089 9.467 0.790 1.00 98.88 93 TYR A O 1
ATOM 691 N N . VAL A 1 94 ? -8.259 11.471 1.784 1.00 98.81 94 VAL A N 1
ATOM 692 C CA . VAL A 1 94 ? -7.338 12.158 0.869 1.00 98.81 94 VAL A CA 1
ATOM 693 C C . VAL A 1 94 ? -5.960 12.181 1.521 1.00 98.81 94 VAL A C 1
ATOM 695 O O . VAL A 1 94 ? -5.854 12.576 2.679 1.00 98.81 94 VAL A O 1
ATOM 698 N N . VAL A 1 95 ? -4.932 11.720 0.803 1.00 98.62 95 VAL A N 1
ATOM 699 C CA . VAL A 1 95 ? -3.554 11.626 1.311 1.00 98.62 95 VAL A CA 1
ATOM 700 C C . VAL A 1 95 ? -2.566 12.288 0.347 1.00 98.62 95 VAL A C 1
ATOM 702 O O . VAL A 1 95 ? -2.518 11.953 -0.838 1.00 98.62 95 VAL A O 1
ATOM 705 N N . GLY A 1 96 ? -1.799 13.255 0.842 1.00 98.19 96 GLY A N 1
ATOM 706 C CA . GLY A 1 96 ? -0.896 14.093 0.049 1.00 98.19 96 GLY A CA 1
ATOM 707 C C . GLY A 1 96 ? 0.566 13.669 0.052 1.00 98.19 96 GLY A C 1
ATOM 708 O O . GLY A 1 96 ? 1.328 14.152 -0.785 1.00 98.19 96 GLY A O 1
ATOM 709 N N . HIS A 1 97 ? 0.940 12.772 0.960 1.00 98.75 97 HIS A N 1
ATOM 710 C CA . HIS A 1 97 ? 2.280 12.211 1.079 1.00 98.75 97 HIS A CA 1
ATOM 711 C C . HIS A 1 97 ? 2.223 10.765 1.582 1.00 98.75 97 HIS A C 1
ATOM 713 O O . HIS A 1 97 ? 1.166 10.268 1.992 1.00 98.75 97 HIS A O 1
ATOM 719 N N . SER A 1 98 ? 3.365 10.080 1.551 1.00 98.75 98 SER A N 1
ATOM 720 C CA . SER A 1 98 ? 3.492 8.707 2.031 1.00 98.75 98 SER A CA 1
ATOM 721 C C . SER A 1 98 ? 3.172 8.581 3.519 1.00 98.75 98 SER A C 1
ATOM 723 O O . SER A 1 98 ? 3.397 9.497 4.315 1.00 98.75 98 SER 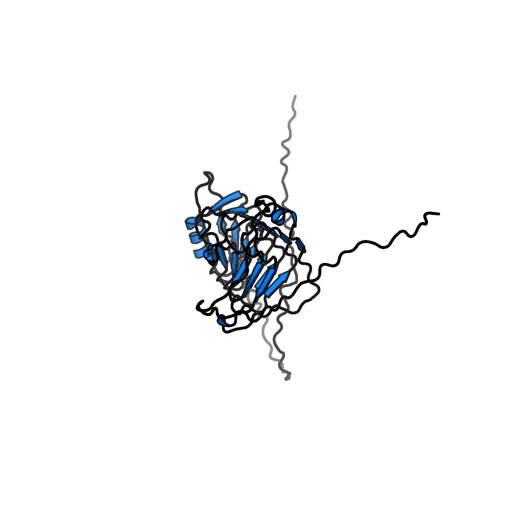A O 1
ATOM 725 N N . LEU A 1 99 ? 2.680 7.399 3.884 1.00 98.88 99 LEU A N 1
ATOM 726 C CA . LEU A 1 99 ? 2.416 6.981 5.256 1.00 98.88 99 LEU A CA 1
ATOM 727 C C . LEU A 1 99 ? 3.369 5.846 5.624 1.00 98.88 99 LEU A C 1
ATOM 729 O O . LEU A 1 99 ? 3.525 4.893 4.865 1.00 98.88 99 LEU A O 1
ATOM 733 N N . VAL A 1 100 ? 3.988 5.911 6.797 1.00 98.81 100 VAL A N 1
ATOM 734 C CA . VAL A 1 100 ? 4.984 4.934 7.248 1.00 98.81 100 VAL A CA 1
ATOM 735 C C . VAL A 1 100 ? 4.458 4.155 8.445 1.00 98.81 100 VAL A C 1
ATOM 737 O O . VAL A 1 100 ? 4.145 4.722 9.491 1.00 98.81 100 VAL A O 1
ATOM 740 N N . VAL A 1 101 ? 4.438 2.832 8.312 1.00 98.69 101 VAL A N 1
ATOM 741 C CA . VAL A 1 101 ? 4.073 1.880 9.361 1.00 98.69 101 VAL A CA 1
ATOM 742 C C . VAL A 1 101 ? 5.351 1.265 9.934 1.00 98.69 101 VAL A C 1
ATOM 744 O O . VAL A 1 101 ? 5.914 0.325 9.370 1.00 98.69 101 VAL A O 1
ATOM 747 N N . LYS A 1 102 ? 5.819 1.809 11.065 1.00 97.19 102 LYS A N 1
ATOM 748 C CA . LYS A 1 102 ? 7.078 1.405 11.733 1.00 97.19 102 LYS A CA 1
ATOM 749 C C . LYS A 1 102 ? 6.881 0.396 12.869 1.00 97.19 102 LYS A C 1
ATOM 751 O O . LYS A 1 102 ? 7.840 -0.224 13.318 1.00 97.19 102 LYS A O 1
ATOM 756 N N . GLY A 1 103 ? 5.649 0.263 13.364 1.00 94.00 103 GLY A N 1
ATOM 757 C CA . GLY A 1 103 ? 5.327 -0.552 14.533 1.00 94.00 103 GLY A CA 1
ATOM 758 C C . GLY A 1 103 ? 5.586 -2.047 14.326 1.00 94.00 103 GLY A C 1
ATOM 759 O O . GLY A 1 103 ? 5.560 -2.559 13.203 1.00 94.00 103 GLY A O 1
ATOM 760 N N . GLN A 1 104 ? 5.811 -2.756 15.430 1.00 96.38 104 GLN A N 1
ATOM 761 C CA . GLN A 1 104 ? 5.951 -4.210 15.447 1.00 96.38 104 GLN A CA 1
ATOM 762 C C . GLN A 1 104 ? 4.610 -4.879 15.754 1.00 96.38 104 GLN A C 1
ATOM 764 O O . GLN A 1 104 ? 3.902 -4.453 16.663 1.00 96.38 104 GLN A O 1
ATOM 769 N N . GLN A 1 105 ? 4.281 -5.956 15.042 1.00 96.88 105 GLN A N 1
ATOM 770 C CA . GLN A 1 105 ? 3.041 -6.715 15.233 1.00 96.88 105 GLN A CA 1
ATOM 771 C C . GLN A 1 105 ? 1.781 -5.850 15.099 1.00 96.88 105 GLN A C 1
ATOM 773 O O . GLN A 1 105 ? 0.739 -6.183 15.656 1.00 96.88 105 GLN A O 1
ATOM 778 N N . VAL A 1 106 ? 1.865 -4.727 14.380 1.00 97.94 106 VAL A N 1
ATOM 779 C CA . VAL A 1 106 ? 0.705 -3.859 14.180 1.00 97.94 106 VAL A CA 1
ATOM 780 C C . VAL A 1 106 ? -0.137 -4.369 13.023 1.00 97.94 106 VAL A C 1
ATOM 782 O O . VAL A 1 106 ? 0.379 -4.902 12.037 1.00 97.94 106 VAL A O 1
ATOM 785 N N . VAL A 1 107 ? -1.446 -4.176 13.128 1.00 98.62 107 VAL A N 1
ATOM 786 C CA . VAL A 1 107 ? -2.385 -4.481 12.045 1.00 98.62 107 VAL A CA 1
ATOM 787 C C . VAL A 1 107 ? -3.017 -3.183 11.576 1.00 98.62 107 VAL A C 1
ATOM 789 O O . VAL A 1 107 ? -3.707 -2.519 12.340 1.00 98.62 107 VAL A O 1
ATOM 792 N N . VAL A 1 108 ? -2.814 -2.830 10.315 1.00 98.81 108 VAL A N 1
ATOM 793 C CA . VAL A 1 108 ? -3.484 -1.713 9.651 1.00 98.81 108 VAL A CA 1
ATOM 794 C C . VAL A 1 108 ? -4.581 -2.292 8.768 1.00 98.81 108 VAL A C 1
ATOM 796 O O . VAL A 1 108 ? -4.305 -2.900 7.738 1.00 98.81 108 VAL A O 1
ATOM 799 N N . SER A 1 109 ? -5.831 -2.137 9.197 1.00 98.75 109 SER A N 1
ATOM 800 C CA . SER A 1 109 ? -7.013 -2.725 8.562 1.00 98.75 109 SER A CA 1
ATOM 801 C C . SER A 1 109 ? -7.933 -1.639 8.026 1.00 98.75 109 SER A C 1
ATOM 803 O O . SER A 1 109 ? -8.264 -0.708 8.755 1.00 98.75 109 SER A O 1
ATOM 805 N N . GLY A 1 110 ? -8.430 -1.783 6.799 1.00 98.19 110 GLY A N 1
ATOM 806 C CA . GLY A 1 110 ? -9.305 -0.772 6.202 1.00 98.19 110 GLY A CA 1
ATOM 807 C C . GLY A 1 110 ? -10.313 -1.292 5.193 1.00 98.19 110 GLY A C 1
ATOM 808 O O . GLY A 1 110 ? -10.469 -0.704 4.128 1.00 98.19 110 GLY A O 1
ATOM 809 N N . TYR A 1 111 ? -11.025 -2.368 5.527 1.00 97.75 111 TYR A N 1
ATOM 810 C CA . TYR A 1 111 ? -12.130 -2.859 4.704 1.00 97.75 111 TYR A CA 1
ATOM 811 C C . TYR A 1 111 ? -13.183 -1.769 4.458 1.00 97.75 111 TYR A C 1
ATOM 813 O O . TYR A 1 111 ? -13.808 -1.259 5.387 1.00 97.75 111 TYR A O 1
ATOM 821 N N . GLY A 1 112 ? -13.385 -1.420 3.185 1.00 97.75 112 GLY A N 1
ATOM 822 C CA . GLY A 1 112 ? -14.293 -0.346 2.765 1.00 97.75 112 GLY A CA 1
ATOM 823 C C . GLY A 1 112 ? -13.702 1.066 2.860 1.00 97.75 112 GLY A C 1
ATOM 824 O O . GLY A 1 112 ? -14.384 2.030 2.507 1.00 97.75 112 GLY A O 1
ATOM 825 N N . ALA A 1 113 ? -12.451 1.212 3.301 1.00 98.88 113 ALA A N 1
ATOM 826 C CA . ALA A 1 113 ? -11.721 2.473 3.274 1.00 98.88 113 ALA A CA 1
ATOM 827 C C . ALA A 1 113 ? -10.920 2.617 1.970 1.00 98.88 113 ALA A C 1
ATOM 829 O O . ALA A 1 113 ? -10.299 1.672 1.478 1.00 98.88 113 ALA A O 1
ATOM 830 N N . THR A 1 114 ? -10.948 3.821 1.400 1.00 98.94 114 THR A N 1
ATOM 831 C CA . THR A 1 114 ? -10.245 4.185 0.166 1.00 98.94 114 THR A CA 1
ATOM 832 C C . THR A 1 114 ? -9.323 5.370 0.422 1.00 98.94 114 THR A C 1
ATOM 834 O O . THR A 1 114 ? -9.806 6.466 0.705 1.00 98.94 114 THR A O 1
ATOM 837 N N . LEU A 1 115 ? -8.013 5.172 0.287 1.00 98.88 115 LEU A N 1
ATOM 838 C CA . LEU A 1 115 ? -7.004 6.232 0.365 1.00 98.88 115 LEU A CA 1
ATOM 839 C C . LEU A 1 115 ? -6.689 6.718 -1.045 1.00 98.88 115 LEU A C 1
ATOM 841 O O . LEU A 1 115 ? -6.369 5.918 -1.928 1.00 98.88 115 LEU A O 1
ATOM 845 N N . VAL A 1 116 ? -6.790 8.026 -1.265 1.00 98.81 116 VAL A N 1
ATOM 846 C CA . VAL A 1 116 ? -6.616 8.636 -2.586 1.00 98.81 116 VAL A CA 1
ATOM 847 C C . VAL A 1 116 ? -5.453 9.600 -2.552 1.00 98.81 116 VAL A C 1
ATOM 849 O O . VAL A 1 116 ? -5.513 10.626 -1.875 1.00 98.81 116 VAL A O 1
ATOM 852 N N . ALA A 1 117 ? -4.417 9.256 -3.309 1.00 98.62 117 ALA A N 1
ATOM 853 C CA . ALA A 1 117 ? -3.212 10.052 -3.420 1.00 98.62 117 ALA A CA 1
ATOM 854 C C . ALA A 1 117 ? -3.445 11.335 -4.225 1.00 98.62 117 ALA A C 1
ATOM 856 O O . ALA A 1 117 ? -4.127 11.313 -5.254 1.00 98.62 117 ALA A O 1
ATOM 857 N N . THR A 1 118 ? -2.817 12.432 -3.805 1.00 98.56 118 THR A N 1
ATOM 858 C CA . THR A 1 118 ? -2.798 13.694 -4.569 1.00 98.56 118 THR A CA 1
ATOM 859 C C . THR A 1 118 ? -1.426 14.042 -5.139 1.00 98.56 118 THR A C 1
ATOM 861 O O . THR A 1 118 ? -1.349 14.911 -6.005 1.00 98.56 118 THR A O 1
ATOM 864 N N . ASN A 1 119 ? -0.363 13.347 -4.724 1.00 98.56 119 ASN A N 1
ATOM 865 C CA . ASN A 1 119 ? 1.001 13.561 -5.202 1.00 98.56 119 ASN A CA 1
ATOM 866 C C . ASN A 1 119 ? 1.566 12.285 -5.862 1.00 98.56 119 ASN A C 1
ATOM 868 O O . ASN A 1 119 ? 1.704 11.271 -5.185 1.00 98.56 119 ASN A O 1
ATOM 872 N N . PRO A 1 120 ? 1.906 12.284 -7.166 1.00 98.38 120 PRO A N 1
ATOM 873 C CA . PRO A 1 120 ? 2.426 11.085 -7.826 1.00 98.38 120 PRO A CA 1
ATOM 874 C C . PRO A 1 120 ? 3.819 10.670 -7.342 1.00 98.38 120 PRO A C 1
ATOM 876 O O . PRO A 1 120 ? 4.145 9.486 -7.432 1.00 98.38 120 PRO A O 1
ATOM 879 N N . GLU A 1 121 ? 4.618 11.610 -6.833 1.00 98.44 121 GLU A N 1
ATOM 880 C CA . GLU A 1 121 ? 5.985 11.367 -6.353 1.00 98.44 121 GLU A CA 1
ATOM 881 C C . GLU A 1 121 ? 6.029 10.833 -4.914 1.00 98.44 121 GLU A C 1
ATOM 883 O O . GLU A 1 121 ? 7.054 10.291 -4.504 1.00 98.44 121 GLU A O 1
ATOM 888 N N . ASP A 1 122 ? 4.926 10.967 -4.168 1.00 98.50 122 ASP A N 1
ATOM 889 C CA . ASP A 1 122 ? 4.856 10.670 -2.736 1.00 98.50 122 ASP A CA 1
ATOM 890 C C . ASP A 1 122 ? 3.461 10.154 -2.335 1.00 98.50 122 ASP A C 1
ATOM 892 O O . ASP A 1 122 ? 2.563 10.904 -1.956 1.00 98.50 122 ASP A O 1
ATOM 896 N N . GLN A 1 123 ? 3.244 8.851 -2.500 1.00 98.25 123 GLN A N 1
ATOM 897 C CA . GLN A 1 123 ? 1.921 8.220 -2.402 1.00 98.25 123 GLN A CA 1
ATOM 898 C C . GLN A 1 123 ? 1.964 6.789 -1.853 1.00 98.25 123 GLN A C 1
ATOM 900 O O . GLN A 1 123 ? 1.056 5.989 -2.119 1.00 98.25 123 GLN A O 1
ATOM 905 N N . THR A 1 124 ? 3.023 6.461 -1.122 1.00 98.75 124 THR A N 1
ATOM 906 C CA . THR A 1 124 ? 3.344 5.098 -0.701 1.00 98.75 124 THR A CA 1
ATOM 907 C C . THR A 1 124 ? 2.832 4.822 0.710 1.00 98.75 124 THR A C 1
ATOM 909 O O . THR A 1 124 ? 2.899 5.678 1.589 1.00 98.75 124 THR A O 1
ATOM 912 N N . ILE A 1 125 ? 2.357 3.604 0.966 1.00 98.81 125 ILE A N 1
ATOM 913 C CA . ILE A 1 125 ? 2.329 3.053 2.325 1.00 98.81 125 ILE A CA 1
ATOM 914 C C . ILE A 1 125 ? 3.616 2.257 2.522 1.00 98.81 125 ILE A C 1
ATOM 916 O O . ILE A 1 125 ? 3.792 1.198 1.921 1.00 98.81 125 ILE A O 1
ATOM 920 N N . VAL A 1 126 ? 4.519 2.774 3.349 1.00 98.88 126 VAL A N 1
ATOM 921 C CA . VAL A 1 126 ? 5.814 2.153 3.637 1.00 98.88 126 VAL A CA 1
ATOM 922 C C . VAL A 1 126 ? 5.673 1.240 4.850 1.00 98.88 126 VAL A C 1
ATOM 924 O O . VAL A 1 126 ? 5.540 1.697 5.987 1.00 98.88 126 VAL A O 1
ATOM 927 N N . MET A 1 127 ? 5.741 -0.065 4.620 1.00 98.81 127 MET A N 1
ATOM 928 C CA . MET A 1 127 ? 5.744 -1.101 5.650 1.00 98.81 127 MET A CA 1
ATOM 929 C C . MET A 1 127 ? 7.190 -1.409 6.064 1.00 98.81 127 MET A C 1
ATOM 931 O O . MET A 1 127 ? 7.833 -2.309 5.517 1.00 98.81 127 MET A O 1
ATOM 935 N N . SER A 1 128 ? 7.707 -0.643 7.029 1.00 98.25 128 SER A N 1
ATOM 936 C CA . SER A 1 128 ? 9.097 -0.736 7.519 1.00 98.25 128 SER A CA 1
ATOM 937 C C . SER A 1 128 ? 9.241 -1.388 8.897 1.00 98.25 128 SER A C 1
ATOM 939 O O . SER A 1 128 ? 10.357 -1.654 9.339 1.00 98.25 128 SER A O 1
ATOM 941 N N . GLY A 1 129 ? 8.125 -1.645 9.585 1.00 96.62 129 GLY A N 1
ATOM 942 C CA . GLY A 1 129 ? 8.096 -2.345 10.867 1.00 96.62 129 GLY A CA 1
ATOM 943 C C . GLY A 1 129 ? 8.419 -3.840 10.772 1.00 96.62 129 GLY A C 1
ATOM 944 O O . GLY A 1 129 ? 9.043 -4.316 9.825 1.00 96.62 129 GLY A O 1
ATOM 945 N N . SER A 1 130 ? 7.975 -4.616 11.763 1.00 97.75 130 SER A N 1
ATOM 946 C CA . SER A 1 130 ? 8.181 -6.070 11.758 1.00 97.75 130 SER A CA 1
ATOM 947 C C . SER A 1 130 ? 6.950 -6.852 12.182 1.00 97.75 130 SER A C 1
ATOM 949 O O . SER A 1 130 ? 6.239 -6.444 13.095 1.00 97.75 130 SER A O 1
ATOM 951 N N . ASN A 1 131 ? 6.715 -8.010 11.564 1.00 97.44 131 ASN A N 1
ATOM 952 C CA . ASN A 1 131 ? 5.576 -8.889 11.862 1.00 97.44 131 ASN A CA 1
ATOM 953 C C . ASN A 1 131 ? 4.210 -8.190 11.724 1.00 97.44 131 ASN A C 1
ATOM 955 O O . ASN A 1 131 ? 3.261 -8.531 12.428 1.00 97.44 131 ASN A O 1
ATOM 959 N N . SER A 1 132 ? 4.129 -7.177 10.862 1.00 98.50 132 SER A N 1
ATOM 960 C CA . SER A 1 132 ? 2.985 -6.270 10.751 1.00 98.50 132 SER A CA 1
ATOM 961 C C . SER A 1 132 ? 2.175 -6.546 9.491 1.00 98.50 132 SER A C 1
ATOM 963 O O . SER A 1 132 ? 2.691 -7.060 8.499 1.00 98.50 132 SER A O 1
ATOM 965 N N . THR A 1 133 ? 0.891 -6.206 9.528 1.00 98.81 133 THR A N 1
ATOM 966 C CA . THR A 1 133 ? -0.061 -6.517 8.455 1.00 98.81 133 THR A CA 1
ATOM 967 C C . THR A 1 133 ? -0.717 -5.253 7.923 1.00 98.81 133 THR A C 1
ATOM 969 O O . THR A 1 133 ? -1.217 -4.446 8.702 1.00 98.81 133 THR A O 1
ATOM 972 N N . LEU A 1 134 ? -0.764 -5.113 6.601 1.00 98.94 134 LEU A N 1
ATOM 973 C CA . LEU A 1 134 ? -1.623 -4.183 5.874 1.00 98.94 134 LEU A CA 1
ATOM 974 C C . LEU A 1 134 ? -2.751 -4.990 5.230 1.00 98.94 134 LEU A C 1
ATOM 976 O O . LEU A 1 134 ? -2.461 -5.917 4.473 1.00 98.94 134 LEU A O 1
ATOM 980 N N . VAL A 1 135 ? -4.014 -4.668 5.523 1.00 98.94 135 VAL A N 1
ATOM 981 C CA . VAL A 1 135 ? -5.141 -5.483 5.053 1.00 98.94 135 VAL A CA 1
ATOM 982 C C . VAL A 1 135 ? -6.386 -4.700 4.638 1.00 98.94 135 VAL A C 1
ATOM 984 O O . VAL A 1 135 ? -6.833 -3.780 5.327 1.00 98.94 135 VAL A O 1
ATOM 987 N N . GLY A 1 136 ? -6.980 -5.102 3.511 1.00 98.25 136 GLY A N 1
ATOM 988 C CA . GLY A 1 136 ? -8.347 -4.736 3.113 1.00 98.25 136 GLY A CA 1
ATOM 989 C C . GLY A 1 136 ? -8.547 -3.307 2.597 1.00 98.25 136 GLY A C 1
ATOM 990 O O . GLY A 1 136 ? -9.680 -2.915 2.319 1.00 98.25 136 GLY A O 1
ATOM 991 N N . LEU A 1 137 ? -7.478 -2.517 2.477 1.00 98.81 137 LEU A N 1
ATOM 992 C CA . LEU A 1 137 ? -7.538 -1.142 1.980 1.00 98.81 137 LEU A CA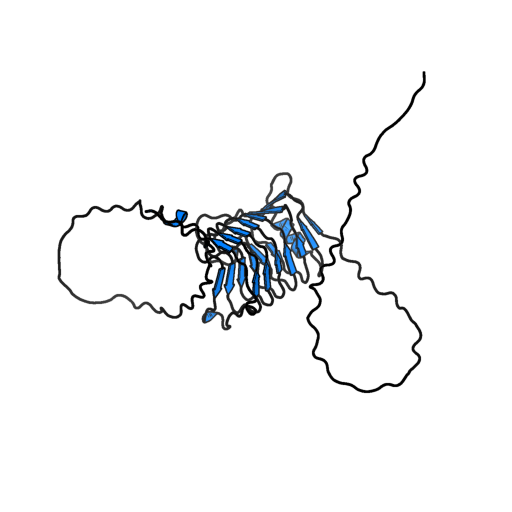 1
ATOM 993 C C . LEU A 1 137 ? -7.707 -1.080 0.461 1.00 98.81 137 LEU A C 1
ATOM 995 O O . LEU A 1 137 ? -7.160 -1.896 -0.281 1.00 98.81 137 LEU A O 1
ATOM 999 N N . THR A 1 138 ? -8.391 -0.038 -0.013 1.00 98.94 138 THR A N 1
ATOM 1000 C CA . THR A 1 138 ? -8.308 0.392 -1.414 1.00 98.94 138 THR A CA 1
ATOM 1001 C C . THR A 1 138 ? -7.384 1.602 -1.535 1.00 98.94 138 THR A C 1
ATOM 1003 O O . THR A 1 138 ? -7.574 2.602 -0.850 1.00 98.94 138 THR A O 1
ATOM 1006 N N . LEU A 1 139 ? -6.397 1.533 -2.424 1.00 98.94 139 LEU A N 1
ATOM 1007 C CA . LEU A 1 139 ? -5.431 2.589 -2.702 1.00 98.94 139 LEU A CA 1
ATOM 1008 C C . LEU A 1 139 ? -5.626 3.083 -4.136 1.00 98.94 139 LEU A C 1
ATOM 1010 O O . LEU A 1 139 ? -5.478 2.318 -5.091 1.00 98.94 139 LEU A O 1
ATOM 1014 N N . ILE A 1 140 ? -5.935 4.367 -4.290 1.00 98.88 140 ILE A N 1
ATOM 1015 C CA . ILE A 1 140 ? -6.038 5.030 -5.592 1.00 98.88 140 ILE A CA 1
ATOM 1016 C C . ILE A 1 140 ? -4.800 5.904 -5.777 1.00 98.88 140 ILE A C 1
ATOM 1018 O O . ILE A 1 140 ? -4.559 6.835 -5.004 1.00 98.88 140 ILE A O 1
ATOM 1022 N N . GLY A 1 141 ? -3.991 5.558 -6.775 1.00 98.06 141 GLY A N 1
ATOM 1023 C CA . GLY A 1 141 ? -2.813 6.315 -7.174 1.00 98.06 141 GLY A CA 1
ATOM 1024 C C . GLY A 1 141 ? -3.140 7.483 -8.100 1.00 98.06 141 GLY A C 1
ATOM 1025 O O . GLY A 1 141 ? -4.243 7.596 -8.635 1.00 98.06 141 GLY A O 1
ATOM 1026 N N . THR A 1 142 ? -2.147 8.342 -8.303 1.00 97.94 142 THR A N 1
ATOM 1027 C CA . THR A 1 142 ? -2.200 9.461 -9.253 1.00 97.94 142 THR A CA 1
ATOM 1028 C C . THR A 1 142 ? -0.937 9.481 -10.117 1.00 97.94 142 THR A C 1
ATOM 1030 O O . THR A 1 142 ? -0.010 8.700 -9.897 1.00 97.94 142 THR A O 1
ATOM 1033 N N . GLY A 1 143 ? -0.900 10.370 -11.106 1.00 95.50 143 GLY A N 1
ATOM 1034 C CA . GLY A 1 143 ? 0.203 10.516 -12.053 1.00 95.50 143 GLY A CA 1
ATOM 1035 C C . GLY A 1 143 ? -0.110 9.970 -13.442 1.00 95.50 143 GLY A C 1
ATOM 1036 O O . GLY A 1 143 ? -0.884 9.033 -13.616 1.00 95.50 143 GLY A O 1
ATOM 1037 N N . THR A 1 144 ? 0.504 10.593 -14.445 1.00 96.12 144 THR A N 1
ATOM 1038 C CA . THR A 1 144 ? 0.344 10.257 -15.871 1.00 96.12 144 THR A CA 1
ATOM 1039 C C . THR A 1 144 ? 1.653 9.832 -16.530 1.00 96.12 144 THR A C 1
ATOM 1041 O O . THR A 1 144 ? 1.669 9.494 -17.710 1.00 96.12 144 THR A O 1
ATOM 1044 N N . THR A 1 145 ? 2.750 9.865 -15.777 1.00 97.50 145 THR A N 1
ATOM 1045 C CA . THR A 1 145 ? 4.095 9.534 -16.243 1.00 97.50 145 THR A CA 1
ATOM 1046 C C . THR A 1 145 ? 4.687 8.497 -15.308 1.00 97.50 145 THR A C 1
ATOM 1048 O O . THR A 1 145 ? 4.531 8.608 -14.092 1.00 97.50 145 THR A O 1
ATOM 1051 N N . ARG A 1 146 ? 5.369 7.501 -15.880 1.00 98.31 146 ARG A N 1
ATOM 1052 C CA . ARG A 1 146 ? 6.095 6.500 -15.103 1.00 98.31 146 ARG A CA 1
ATOM 1053 C C . ARG A 1 146 ? 7.225 7.166 -14.315 1.00 98.31 146 ARG A C 1
ATOM 1055 O O . ARG A 1 146 ? 8.044 7.879 -14.893 1.00 98.31 146 ARG A O 1
ATOM 1062 N N . LEU A 1 147 ? 7.276 6.888 -13.022 1.00 98.44 147 LEU A N 1
ATOM 1063 C CA . LEU A 1 147 ? 8.334 7.262 -12.095 1.00 98.44 147 LEU A CA 1
ATOM 1064 C C . LEU A 1 147 ? 9.065 6.004 -11.616 1.00 98.44 147 LEU A C 1
ATOM 1066 O O . LEU A 1 147 ? 8.604 4.882 -11.815 1.00 98.44 147 LEU A O 1
ATOM 1070 N N . THR A 1 148 ? 10.241 6.196 -11.025 1.00 95.81 148 THR A N 1
ATOM 1071 C CA . THR A 1 148 ? 11.141 5.104 -10.610 1.00 95.81 148 THR A CA 1
ATOM 1072 C C . THR A 1 148 ? 11.577 5.228 -9.152 1.00 95.81 148 THR A C 1
ATOM 1074 O O . THR A 1 148 ? 12.512 4.556 -8.727 1.00 95.81 148 THR A O 1
ATOM 1077 N N . THR A 1 149 ? 10.970 6.140 -8.392 1.00 95.88 149 THR A N 1
ATOM 1078 C CA . THR A 1 149 ? 11.322 6.381 -6.989 1.00 95.88 149 THR A CA 1
ATOM 1079 C C . THR A 1 149 ? 10.470 5.502 -6.072 1.00 95.88 149 THR A C 1
ATOM 1081 O O . THR A 1 149 ? 9.289 5.300 -6.372 1.00 95.88 149 THR A O 1
ATOM 1084 N N . PRO A 1 150 ? 10.996 5.032 -4.927 1.00 94.69 150 PRO A N 1
ATOM 1085 C CA . PRO A 1 150 ? 10.201 4.257 -3.972 1.00 94.69 150 PRO A CA 1
ATOM 1086 C C . PRO A 1 150 ? 8.927 4.984 -3.511 1.00 94.69 150 PRO A C 1
ATOM 1088 O O . PRO A 1 150 ? 7.846 4.403 -3.548 1.00 94.69 150 PRO A O 1
ATOM 1091 N N . GLY A 1 151 ? 9.017 6.296 -3.239 1.00 97.25 151 GLY A N 1
ATOM 1092 C CA . GLY A 1 151 ? 7.875 7.133 -2.834 1.00 97.25 151 GLY A CA 1
ATOM 1093 C C . GLY A 1 151 ? 6.729 7.216 -3.853 1.00 97.25 151 GLY A C 1
ATOM 1094 O O . GLY A 1 151 ? 5.593 7.521 -3.482 1.00 97.25 151 GLY A O 1
ATOM 1095 N N . SER A 1 152 ? 6.983 6.872 -5.120 1.00 98.19 152 SER A N 1
ATOM 1096 C CA . SER A 1 152 ? 5.966 6.865 -6.179 1.00 98.19 152 SER A CA 1
ATOM 1097 C C . SER A 1 152 ? 5.196 5.540 -6.316 1.00 98.19 152 SER A C 1
ATOM 1099 O O . SER A 1 152 ? 4.241 5.472 -7.103 1.00 98.19 152 SER A O 1
ATOM 1101 N N . THR A 1 153 ? 5.575 4.505 -5.555 1.00 98.38 153 THR A N 1
ATOM 1102 C CA . THR A 1 153 ? 4.869 3.210 -5.484 1.00 98.38 153 THR A CA 1
ATOM 1103 C C . THR A 1 153 ? 3.582 3.321 -4.652 1.00 98.38 153 THR A C 1
ATOM 1105 O O . THR A 1 153 ? 3.255 4.389 -4.129 1.00 98.38 153 THR A O 1
ATOM 1108 N N . LYS A 1 154 ? 2.776 2.253 -4.557 1.00 98.62 154 LYS A N 1
ATOM 1109 C CA . LYS A 1 154 ? 1.572 2.256 -3.696 1.00 98.62 154 LYS A CA 1
ATOM 1110 C C . LYS A 1 154 ? 1.810 1.609 -2.343 1.00 98.62 154 LYS A C 1
ATOM 1112 O O . LYS A 1 154 ? 1.374 2.159 -1.332 1.00 98.62 154 LYS A O 1
ATOM 1117 N N . VAL A 1 155 ? 2.504 0.481 -2.318 1.00 98.88 155 VAL A N 1
ATOM 1118 C CA . VAL A 1 155 ? 2.964 -0.172 -1.093 1.00 98.88 155 VAL A CA 1
ATOM 1119 C C . VAL A 1 155 ? 4.435 -0.498 -1.261 1.00 98.88 155 VAL A C 1
ATOM 1121 O O . VAL A 1 155 ? 4.797 -1.212 -2.191 1.00 98.88 155 VAL A O 1
ATOM 1124 N N . GLU A 1 156 ? 5.263 -0.030 -0.338 1.00 98.75 156 GLU A N 1
ATOM 1125 C CA . GLU A 1 156 ? 6.673 -0.400 -0.259 1.00 98.75 156 GLU A CA 1
ATOM 1126 C C . GLU A 1 156 ? 6.888 -1.263 0.983 1.00 98.75 156 GLU A C 1
ATOM 1128 O O . GLU A 1 156 ? 6.416 -0.934 2.072 1.00 98.75 156 GLU A O 1
ATOM 1133 N N . VAL A 1 157 ? 7.597 -2.378 0.832 1.00 98.69 157 VAL A N 1
ATOM 1134 C CA . VAL A 1 157 ? 7.876 -3.318 1.918 1.00 98.69 157 VAL A CA 1
ATOM 1135 C C . VAL A 1 157 ? 9.380 -3.440 2.110 1.00 98.69 157 VAL A C 1
ATOM 1137 O O . VAL A 1 157 ? 10.065 -4.086 1.318 1.00 98.69 157 VAL A O 1
ATOM 1140 N N . THR A 1 158 ? 9.871 -2.849 3.197 1.00 97.81 158 THR A N 1
ATOM 1141 C CA . THR A 1 158 ? 11.288 -2.881 3.605 1.00 97.81 158 THR A CA 1
ATOM 1142 C C . THR A 1 158 ? 11.508 -3.644 4.913 1.00 97.81 158 THR A C 1
ATOM 1144 O O . THR A 1 158 ? 12.633 -4.027 5.225 1.00 97.81 158 THR A O 1
ATOM 1147 N N . GLY A 1 159 ? 10.438 -3.874 5.681 1.00 96.75 159 GLY A N 1
ATOM 1148 C CA . GLY A 1 159 ? 10.466 -4.590 6.955 1.00 96.75 159 GLY A CA 1
ATOM 1149 C C . GLY A 1 159 ? 10.620 -6.111 6.837 1.00 96.75 159 GLY A C 1
ATOM 1150 O O . GLY A 1 159 ? 10.784 -6.668 5.751 1.00 96.75 159 GLY A O 1
ATOM 1151 N N . ALA A 1 160 ? 10.514 -6.800 7.976 1.00 96.94 160 ALA A N 1
ATOM 1152 C CA . ALA A 1 160 ? 10.579 -8.264 8.060 1.00 96.94 160 ALA A CA 1
ATOM 1153 C C . ALA A 1 160 ? 9.290 -8.863 8.641 1.00 96.94 160 ALA A C 1
ATOM 1155 O O . ALA A 1 160 ? 8.710 -8.297 9.568 1.00 96.94 160 ALA A O 1
ATOM 1156 N N . GLY A 1 161 ? 8.825 -10.007 8.140 1.00 96.25 161 GLY A N 1
ATOM 1157 C CA . GLY A 1 161 ? 7.571 -10.610 8.612 1.00 96.25 161 GLY A CA 1
ATOM 1158 C C . GLY A 1 161 ? 6.320 -9.836 8.173 1.00 96.25 161 GLY A C 1
ATOM 1159 O O . GLY A 1 161 ? 5.306 -9.872 8.867 1.00 96.25 161 GLY A O 1
ATOM 1160 N N . ILE A 1 162 ? 6.392 -9.050 7.094 1.00 98.69 162 ILE A N 1
ATOM 1161 C CA . ILE A 1 162 ? 5.281 -8.186 6.666 1.00 98.69 162 ILE A CA 1
ATOM 1162 C C . ILE A 1 162 ? 4.259 -8.972 5.848 1.00 98.69 162 ILE A C 1
ATOM 1164 O O . ILE A 1 162 ? 4.610 -9.767 4.978 1.00 98.69 162 ILE A O 1
ATOM 1168 N N . GLN A 1 163 ? 2.982 -8.683 6.081 1.00 98.75 163 GLN A N 1
ATOM 1169 C CA . GLN A 1 163 ? 1.870 -9.215 5.302 1.00 98.75 163 GLN A CA 1
ATOM 1170 C C . GLN A 1 163 ? 1.111 -8.074 4.613 1.00 98.75 163 GLN A C 1
ATOM 1172 O O . GLN A 1 163 ? 0.732 -7.097 5.257 1.00 98.75 163 GLN A O 1
ATOM 1177 N N . VAL A 1 164 ? 0.878 -8.203 3.309 1.00 98.81 164 VAL A N 1
ATOM 1178 C CA . VAL A 1 164 ? 0.047 -7.314 2.488 1.00 98.81 164 VAL A CA 1
ATOM 1179 C C . VAL A 1 164 ? -1.081 -8.158 1.907 1.00 98.81 164 VAL A C 1
ATOM 1181 O O . VAL A 1 164 ? -0.849 -8.993 1.026 1.00 98.81 164 VAL A O 1
ATOM 1184 N N . LEU A 1 165 ? -2.278 -7.987 2.465 1.00 98.62 165 LEU A N 1
ATOM 1185 C CA . LEU A 1 165 ? -3.403 -8.905 2.298 1.00 98.62 165 LEU A CA 1
ATOM 1186 C C . LEU A 1 165 ? -4.639 -8.176 1.771 1.00 98.62 165 LEU A C 1
ATOM 1188 O O . LEU A 1 165 ? -5.027 -7.144 2.313 1.00 98.62 165 LEU A O 1
ATOM 1192 N N . ASP A 1 166 ? -5.295 -8.718 0.749 1.00 98.38 166 ASP A N 1
ATOM 1193 C CA . ASP A 1 166 ? -6.587 -8.211 0.255 1.00 98.38 166 ASP A CA 1
ATOM 1194 C C . ASP A 1 166 ? -6.598 -6.696 -0.046 1.00 98.38 166 ASP A C 1
ATOM 1196 O O . ASP A 1 166 ? -7.625 -6.018 0.062 1.00 98.38 166 ASP A O 1
ATOM 1200 N N . VAL A 1 167 ? -5.444 -6.131 -0.415 1.00 98.88 167 VAL A N 1
ATOM 1201 C CA . VAL A 1 167 ? -5.322 -4.723 -0.796 1.00 98.88 167 VAL A CA 1
ATOM 1202 C C . VAL A 1 167 ? -5.721 -4.576 -2.260 1.00 98.88 167 VAL A C 1
ATOM 1204 O O . VAL A 1 167 ? -5.272 -5.319 -3.137 1.00 98.88 167 VAL A O 1
ATOM 1207 N N . THR A 1 168 ? -6.562 -3.585 -2.546 1.00 98.94 168 THR A N 1
ATOM 1208 C CA . THR A 1 168 ? -6.905 -3.194 -3.917 1.00 98.94 168 THR A CA 1
ATOM 1209 C C . THR A 1 168 ? -6.128 -1.945 -4.304 1.00 98.94 168 THR A C 1
ATOM 1211 O O . THR A 1 168 ? -6.284 -0.904 -3.683 1.00 98.94 168 THR A O 1
ATOM 1214 N N . ILE A 1 169 ? -5.336 -2.017 -5.365 1.00 98.94 169 ILE A N 1
ATOM 1215 C CA . ILE A 1 169 ? -4.544 -0.917 -5.912 1.00 98.94 169 ILE A CA 1
ATOM 1216 C C . ILE A 1 169 ? -5.078 -0.552 -7.294 1.00 98.94 169 ILE A C 1
ATOM 1218 O O . ILE A 1 169 ? -5.217 -1.416 -8.163 1.00 98.94 169 ILE A O 1
ATOM 1222 N N . GLN A 1 170 ? -5.359 0.733 -7.499 1.00 98.75 170 GLN A N 1
ATOM 1223 C CA . GLN A 1 170 ? -5.806 1.291 -8.772 1.00 98.75 170 GLN A CA 1
ATOM 1224 C C . GLN A 1 170 ? -4.920 2.471 -9.170 1.00 98.75 170 GLN A C 1
ATOM 1226 O O . GLN A 1 170 ? -4.947 3.515 -8.519 1.00 98.75 170 GLN A O 1
ATOM 1231 N N . GLY A 1 171 ? -4.178 2.327 -10.263 1.00 97.69 171 GLY A N 1
ATOM 1232 C CA . GLY A 1 171 ? -3.275 3.368 -10.738 1.00 97.69 171 GLY A CA 1
ATOM 1233 C C . GLY A 1 171 ? -2.026 3.534 -9.873 1.00 97.69 171 GLY A C 1
ATOM 1234 O O . GLY A 1 171 ? -1.801 2.805 -8.907 1.00 97.69 171 GLY A O 1
ATOM 1235 N N . GLY A 1 172 ? -1.224 4.533 -10.229 1.00 96.25 172 GLY A N 1
ATOM 1236 C CA . GLY A 1 172 ? 0.021 4.881 -9.549 1.00 96.25 172 GLY A CA 1
ATOM 1237 C C . GLY A 1 172 ? 1.133 5.156 -10.551 1.00 96.25 172 GLY A C 1
ATOM 1238 O O . GLY A 1 172 ? 1.212 4.512 -11.599 1.00 96.25 172 GLY A O 1
ATOM 1239 N N . ALA A 1 173 ? 1.987 6.123 -10.224 1.00 98.06 173 ALA A N 1
ATOM 1240 C CA . ALA A 1 173 ? 3.079 6.537 -11.096 1.00 98.06 173 ALA A CA 1
ATOM 1241 C C . ALA A 1 173 ? 4.214 5.499 -11.204 1.00 98.06 173 ALA A C 1
ATOM 1243 O O . ALA A 1 173 ? 5.006 5.570 -12.136 1.00 98.06 173 ALA A O 1
ATOM 1244 N N . SER A 1 174 ? 4.284 4.525 -10.297 1.00 98.44 174 SER A N 1
ATOM 1245 C CA . SER A 1 174 ? 5.281 3.448 -10.289 1.00 98.44 174 SER A CA 1
ATOM 1246 C C . SER A 1 174 ? 4.615 2.117 -9.917 1.00 98.44 174 SER A C 1
ATOM 1248 O O . SER A 1 174 ? 3.449 1.905 -10.260 1.00 98.44 174 SER A O 1
ATOM 1250 N N . ASP A 1 175 ? 5.347 1.216 -9.267 1.00 98.50 175 ASP A N 1
ATOM 1251 C CA . ASP A 1 175 ? 4.907 -0.131 -8.930 1.00 9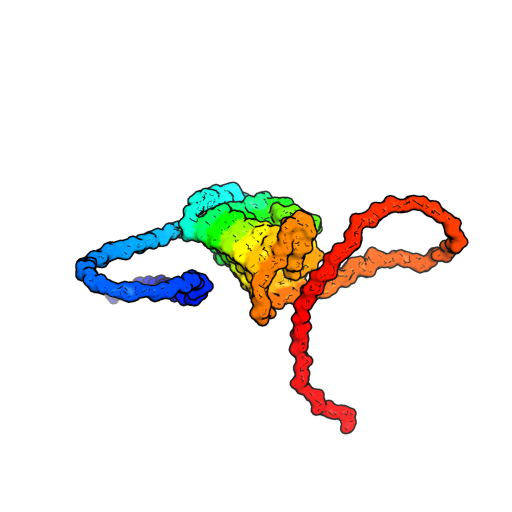8.50 175 ASP A CA 1
ATOM 1252 C C . ASP A 1 175 ? 3.700 -0.129 -7.983 1.00 98.50 175 ASP A C 1
ATOM 1254 O O . ASP A 1 175 ? 3.529 0.757 -7.138 1.00 98.50 175 ASP A O 1
ATOM 1258 N N . GLY A 1 176 ? 2.866 -1.164 -8.086 1.00 98.75 176 GLY A N 1
ATOM 1259 C CA . GLY A 1 176 ? 1.790 -1.390 -7.123 1.00 98.75 176 GLY A CA 1
ATOM 1260 C C . GLY A 1 176 ? 2.348 -1.781 -5.755 1.00 98.75 176 GLY A C 1
ATOM 1261 O O . GLY A 1 176 ? 2.240 -1.023 -4.794 1.00 98.75 176 GLY A O 1
ATOM 1262 N N . ILE A 1 177 ? 2.952 -2.965 -5.667 1.00 98.81 177 ILE A N 1
ATOM 1263 C CA . ILE A 1 177 ? 3.588 -3.476 -4.447 1.00 98.81 177 ILE A CA 1
ATOM 1264 C C . ILE A 1 177 ? 5.072 -3.702 -4.728 1.00 98.81 177 ILE A C 1
ATOM 1266 O O . ILE A 1 177 ? 5.426 -4.560 -5.536 1.00 98.81 177 ILE A O 1
ATOM 1270 N N . PHE A 1 178 ? 5.932 -2.962 -4.040 1.00 98.62 178 PHE A N 1
ATOM 1271 C CA . PHE A 1 178 ? 7.380 -3.004 -4.188 1.00 98.62 178 PHE A CA 1
ATOM 1272 C C . PHE A 1 178 ? 8.025 -3.593 -2.931 1.00 98.62 178 PHE A C 1
ATOM 1274 O O . PHE A 1 178 ? 8.095 -2.952 -1.884 1.00 98.62 178 PHE A O 1
ATOM 1281 N N . VAL A 1 179 ? 8.472 -4.844 -3.012 1.00 98.25 179 VAL A N 1
ATOM 1282 C CA . VAL A 1 179 ? 9.222 -5.512 -1.944 1.00 98.25 179 VAL A CA 1
ATOM 1283 C C . VAL A 1 179 ? 10.706 -5.222 -2.157 1.00 98.25 179 VAL A C 1
ATOM 1285 O O . VAL A 1 179 ? 11.325 -5.733 -3.094 1.00 98.25 179 VAL A O 1
ATOM 1288 N N . PHE A 1 180 ? 11.255 -4.374 -1.291 1.00 96.06 180 PHE A N 1
ATOM 1289 C CA . PHE A 1 180 ? 12.574 -3.770 -1.435 1.00 96.06 180 PHE A CA 1
ATOM 1290 C C . PHE A 1 180 ? 13.458 -4.150 -0.243 1.00 96.06 180 PHE A C 1
ATOM 1292 O O . PHE A 1 180 ? 13.486 -3.476 0.785 1.00 96.06 180 PHE A O 1
ATOM 1299 N N . GLY A 1 181 ? 14.131 -5.297 -0.348 1.00 93.88 181 GLY A N 1
ATOM 1300 C CA . GLY A 1 181 ? 14.996 -5.837 0.709 1.00 93.88 181 GLY A CA 1
ATOM 1301 C C . GLY A 1 181 ? 14.262 -6.454 1.902 1.00 93.88 181 GLY A C 1
ATOM 1302 O O . GLY A 1 181 ? 14.904 -6.971 2.815 1.00 93.88 181 GLY A O 1
ATOM 1303 N N . GLY A 1 182 ? 12.925 -6.473 1.886 1.00 93.75 182 GLY A N 1
ATOM 1304 C CA . GLY A 1 182 ? 12.123 -7.138 2.911 1.00 93.75 182 GLY A CA 1
ATOM 1305 C C . GLY A 1 182 ? 12.345 -8.656 2.963 1.00 93.75 182 GLY A C 1
ATOM 1306 O O . GLY A 1 182 ? 12.658 -9.287 1.949 1.00 93.75 182 GLY A O 1
ATOM 1307 N N . THR A 1 183 ? 12.163 -9.238 4.149 1.00 92.69 183 THR A N 1
ATOM 1308 C CA . THR A 1 183 ? 12.374 -10.671 4.434 1.00 92.69 183 THR A CA 1
ATOM 1309 C C . THR A 1 183 ? 11.147 -11.297 5.091 1.00 92.69 183 THR A C 1
ATOM 1311 O O . THR A 1 183 ? 10.497 -10.648 5.905 1.00 92.69 183 THR A O 1
ATOM 1314 N N . ASP A 1 184 ? 10.837 -12.554 4.770 1.00 94.75 184 ASP A N 1
ATOM 1315 C CA . ASP A 1 184 ? 9.678 -13.281 5.317 1.00 94.75 184 ASP A CA 1
ATOM 1316 C C . ASP A 1 184 ? 8.361 -12.529 5.046 1.00 94.75 184 ASP A C 1
ATOM 1318 O O . ASP A 1 184 ? 7.640 -12.117 5.954 1.00 94.75 184 ASP A O 1
ATOM 1322 N N . ILE A 1 185 ? 8.076 -12.288 3.766 1.00 97.38 185 ILE A N 1
ATOM 1323 C CA . ILE A 1 185 ? 6.989 -11.408 3.318 1.00 97.38 185 ILE A CA 1
ATOM 1324 C C . ILE A 1 185 ? 5.853 -12.229 2.719 1.00 97.38 185 ILE A C 1
ATOM 1326 O O . ILE A 1 185 ? 6.104 -13.166 1.964 1.00 97.38 185 ILE A O 1
ATOM 1330 N N . ALA A 1 186 ? 4.606 -11.842 2.978 1.00 96.62 186 ALA A N 1
ATOM 1331 C CA . ALA A 1 186 ? 3.433 -12.387 2.301 1.00 96.62 186 ALA A CA 1
ATOM 1332 C C . ALA A 1 186 ? 2.678 -11.297 1.534 1.00 96.62 186 ALA A C 1
ATOM 1334 O O . ALA A 1 186 ? 2.231 -10.315 2.116 1.00 96.62 186 ALA A O 1
ATOM 1335 N N . VAL A 1 187 ? 2.503 -11.497 0.231 1.00 98.00 187 VAL A N 1
ATOM 1336 C CA . VAL A 1 187 ? 1.694 -10.663 -0.664 1.00 98.00 187 VAL A CA 1
ATOM 1337 C C . VAL A 1 187 ? 0.580 -11.548 -1.213 1.00 98.00 187 VAL A C 1
ATOM 1339 O O . VAL A 1 187 ? 0.801 -12.327 -2.148 1.00 98.00 187 VAL A O 1
ATOM 1342 N N . VAL A 1 188 ? -0.597 -11.496 -0.586 1.00 97.44 188 VAL A N 1
ATOM 1343 C CA . VAL A 1 188 ? -1.668 -12.478 -0.817 1.00 97.44 188 VAL A CA 1
ATOM 1344 C C . VAL A 1 188 ? -3.024 -11.825 -1.065 1.00 97.44 188 VAL A C 1
ATOM 1346 O O . VAL A 1 188 ? -3.393 -10.881 -0.376 1.00 97.44 188 VAL A O 1
ATOM 1349 N N . GLY A 1 189 ? -3.780 -12.334 -2.041 1.00 95.25 189 GLY A N 1
ATOM 1350 C CA . GLY A 1 189 ? -5.172 -11.912 -2.264 1.00 95.25 189 GLY A CA 1
ATOM 1351 C C . GLY A 1 189 ? -5.332 -10.488 -2.807 1.00 95.25 189 GLY A C 1
ATOM 1352 O O . GLY A 1 189 ? -6.441 -9.961 -2.866 1.00 95.25 189 GLY A O 1
ATOM 1353 N N . ASN A 1 190 ? -4.243 -9.830 -3.214 1.00 98.75 190 ASN A N 1
ATOM 1354 C CA . ASN A 1 190 ? -4.293 -8.437 -3.643 1.00 98.75 190 ASN A CA 1
ATOM 1355 C C . ASN A 1 190 ? -4.812 -8.309 -5.077 1.00 98.75 190 ASN A C 1
ATOM 1357 O O . ASN A 1 190 ? -4.594 -9.170 -5.937 1.00 98.75 190 ASN A O 1
ATOM 1361 N N . LYS A 1 191 ? -5.439 -7.170 -5.366 1.00 98.69 191 LYS A N 1
ATOM 1362 C CA . LYS A 1 191 ? -5.823 -6.772 -6.721 1.00 98.69 191 LYS A CA 1
ATOM 1363 C C . LYS A 1 191 ? -5.028 -5.541 -7.124 1.00 98.69 191 LYS A C 1
ATOM 1365 O O . LYS A 1 191 ? -5.242 -4.478 -6.559 1.00 98.69 191 LYS A O 1
ATOM 1370 N N . VAL A 1 192 ? -4.168 -5.654 -8.129 1.00 98.75 192 VAL A N 1
ATOM 1371 C CA . VAL A 1 192 ? -3.348 -4.543 -8.627 1.00 98.75 192 VAL A CA 1
ATOM 1372 C C . VAL A 1 192 ? -3.703 -4.254 -10.077 1.00 98.75 192 VAL A C 1
ATOM 1374 O O . VAL A 1 192 ? -3.630 -5.139 -10.932 1.00 98.75 192 VAL A O 1
ATOM 1377 N N . GLN A 1 193 ? -4.104 -3.018 -10.372 1.00 98.38 193 GLN A N 1
ATOM 1378 C CA . GLN A 1 193 ? -4.455 -2.625 -11.733 1.00 98.38 193 GLN A CA 1
ATOM 1379 C C . GLN A 1 193 ? -3.964 -1.231 -12.119 1.00 98.38 193 GLN A C 1
ATOM 1381 O O . GLN A 1 193 ? -4.013 -0.307 -11.310 1.00 98.38 193 GLN A O 1
ATOM 1386 N N . GLY A 1 194 ? -3.580 -1.060 -13.386 1.00 97.44 194 GLY A N 1
ATOM 1387 C CA . GLY A 1 194 ? -3.374 0.264 -13.984 1.00 97.44 194 GLY A CA 1
ATOM 1388 C C . GLY A 1 194 ? -2.132 1.022 -13.511 1.00 97.44 194 GLY A C 1
ATOM 1389 O O . GLY A 1 194 ? -2.081 2.235 -13.692 1.00 97.44 194 GLY A O 1
ATOM 1390 N N . THR A 1 195 ? -1.166 0.361 -12.871 1.00 98.56 195 THR A N 1
ATOM 1391 C CA . THR A 1 195 ? 0.105 0.987 -12.473 1.00 98.56 195 THR A CA 1
ATOM 1392 C C . THR A 1 195 ? 0.938 1.327 -13.709 1.00 98.56 195 THR A C 1
ATOM 1394 O O . THR A 1 195 ? 0.865 0.626 -14.717 1.00 98.56 195 THR A O 1
ATOM 1397 N N . LEU A 1 196 ? 1.734 2.400 -13.663 1.00 98.62 196 LEU A N 1
ATOM 1398 C CA . LEU A 1 196 ? 2.573 2.802 -14.804 1.00 98.62 196 LEU A CA 1
ATOM 1399 C C . LEU A 1 196 ? 3.905 2.038 -14.893 1.00 98.62 196 LEU A C 1
ATOM 1401 O O . LEU A 1 196 ? 4.592 2.142 -15.910 1.00 98.62 196 LEU A O 1
ATOM 1405 N N . ALA A 1 197 ? 4.254 1.265 -13.865 1.00 98.25 197 ALA A N 1
ATOM 1406 C CA . ALA A 1 197 ? 5.396 0.355 -13.844 1.00 98.25 197 ALA A CA 1
ATOM 1407 C C . ALA A 1 197 ? 4.919 -1.075 -13.537 1.00 98.25 197 ALA A C 1
ATOM 1409 O O . ALA A 1 197 ? 3.974 -1.546 -14.185 1.00 98.25 197 ALA A O 1
ATOM 1410 N N . ASP A 1 198 ? 5.543 -1.767 -12.588 1.00 98.50 198 ASP A N 1
ATOM 1411 C CA . ASP A 1 198 ? 5.218 -3.154 -12.294 1.00 98.50 198 ASP A CA 1
ATOM 1412 C C . ASP A 1 198 ? 3.921 -3.262 -11.473 1.00 98.50 198 ASP A C 1
ATOM 1414 O O . ASP A 1 198 ? 3.423 -2.305 -10.870 1.00 98.50 198 ASP A O 1
ATOM 1418 N N . GLY A 1 199 ? 3.318 -4.447 -11.442 1.00 98.44 199 GLY A N 1
ATOM 1419 C CA . GLY A 1 199 ? 2.238 -4.728 -10.495 1.00 98.44 199 GLY A CA 1
ATOM 1420 C C . GLY A 1 199 ? 2.786 -5.064 -9.114 1.00 98.44 199 GLY A C 1
ATOM 1421 O O . GLY A 1 199 ? 2.496 -4.376 -8.137 1.00 98.44 199 GLY A O 1
ATOM 1422 N N . ILE A 1 200 ? 3.574 -6.135 -9.046 1.00 98.38 200 ILE A N 1
ATOM 1423 C CA . ILE A 1 200 ? 4.267 -6.604 -7.844 1.00 98.38 200 ILE A CA 1
ATOM 1424 C C . ILE A 1 200 ? 5.729 -6.844 -8.215 1.00 98.38 200 ILE A C 1
ATOM 1426 O O . ILE A 1 200 ? 6.004 -7.690 -9.062 1.00 98.38 200 ILE A O 1
ATOM 1430 N N . HIS A 1 201 ? 6.662 -6.152 -7.574 1.00 97.75 201 HIS A N 1
ATOM 1431 C CA . HIS A 1 201 ? 8.091 -6.269 -7.855 1.00 97.75 201 HIS A CA 1
ATOM 1432 C C . HIS A 1 201 ? 8.857 -6.624 -6.582 1.00 97.75 201 HIS A C 1
ATOM 1434 O O . HIS A 1 201 ? 8.638 -6.031 -5.531 1.00 97.75 201 HIS A O 1
ATOM 1440 N N . THR A 1 202 ? 9.736 -7.622 -6.655 1.00 96.62 202 THR A N 1
ATOM 1441 C CA . THR A 1 202 ? 10.581 -8.076 -5.540 1.00 96.62 202 THR A CA 1
ATOM 1442 C C . THR A 1 202 ? 12.047 -8.003 -5.940 1.00 96.62 202 THR A C 1
ATOM 1444 O O . THR A 1 202 ? 12.447 -8.645 -6.915 1.00 96.62 202 THR A O 1
ATOM 1447 N N . THR A 1 203 ? 12.840 -7.244 -5.182 1.00 94.31 203 THR A N 1
ATOM 1448 C CA . THR A 1 203 ? 14.250 -6.964 -5.494 1.00 94.31 203 THR A CA 1
ATOM 1449 C C . THR A 1 203 ? 15.085 -6.671 -4.241 1.00 94.31 203 THR A C 1
ATOM 1451 O O . THR A 1 203 ? 14.621 -6.853 -3.115 1.00 94.31 203 THR A O 1
ATOM 1454 N N . TYR A 1 204 ? 16.333 -6.235 -4.420 1.00 92.88 204 TYR A N 1
ATOM 1455 C CA . TYR A 1 204 ? 17.186 -5.683 -3.368 1.00 92.88 204 TYR A CA 1
ATOM 1456 C C . TYR A 1 204 ? 17.536 -6.678 -2.254 1.00 92.88 204 TYR A C 1
ATOM 1458 O O . TYR A 1 204 ? 17.542 -6.355 -1.070 1.00 92.88 204 TYR A O 1
ATOM 1466 N N . GLY A 1 205 ? 17.803 -7.931 -2.632 1.00 89.62 205 GLY A N 1
ATOM 1467 C CA . GLY A 1 205 ? 18.156 -8.991 -1.680 1.00 89.62 205 GLY A CA 1
ATOM 1468 C C . GLY A 1 205 ? 16.982 -9.541 -0.860 1.00 89.62 205 GLY A C 1
ATOM 1469 O O . GLY A 1 205 ? 17.200 -10.302 0.087 1.00 89.62 205 GLY A O 1
ATOM 1470 N N . SER A 1 206 ? 15.740 -9.197 -1.217 1.00 91.88 206 SER A N 1
ATOM 1471 C CA . SER A 1 206 ? 14.549 -9.778 -0.596 1.00 91.88 206 SER A CA 1
ATOM 1472 C C . SER A 1 206 ? 14.545 -11.302 -0.640 1.00 91.88 206 SER A C 1
ATOM 1474 O O . SER A 1 206 ? 14.836 -11.916 -1.666 1.00 91.88 206 SER A O 1
ATOM 1476 N N . HIS A 1 207 ? 14.163 -11.941 0.460 1.00 87.88 207 HIS A N 1
ATOM 1477 C CA . HIS A 1 207 ? 14.113 -13.398 0.531 1.00 87.88 207 HIS A CA 1
ATOM 1478 C C . HIS A 1 207 ? 12.957 -13.903 1.394 1.00 87.88 207 HIS A C 1
ATOM 1480 O O . HIS A 1 207 ? 12.418 -13.184 2.231 1.00 87.88 207 HIS A O 1
ATOM 1486 N N . ASN A 1 208 ? 12.541 -15.146 1.146 1.00 89.94 208 ASN A N 1
ATOM 1487 C CA . ASN A 1 208 ? 11.349 -15.766 1.731 1.00 89.94 208 ASN A CA 1
ATOM 1488 C C . ASN A 1 208 ? 10.066 -14.966 1.460 1.00 89.94 208 ASN A C 1
ATOM 1490 O O . ASN A 1 208 ? 9.248 -14.739 2.347 1.00 89.94 208 ASN A O 1
ATOM 1494 N N . VAL A 1 209 ? 9.887 -14.540 0.208 1.00 93.56 209 VAL A N 1
ATOM 1495 C CA . VAL A 1 209 ? 8.683 -13.823 -0.231 1.00 93.56 209 VAL A CA 1
ATOM 1496 C C . VAL A 1 209 ? 7.661 -14.808 -0.808 1.00 93.56 209 VAL A C 1
ATOM 1498 O O . VAL A 1 209 ? 7.968 -15.572 -1.729 1.00 93.56 209 VAL A O 1
ATOM 1501 N N . LEU A 1 210 ? 6.447 -14.783 -0.260 1.00 93.00 210 LEU A N 1
ATOM 1502 C CA . LEU A 1 210 ? 5.251 -15.481 -0.723 1.00 93.00 210 LEU A CA 1
ATOM 1503 C C . LEU A 1 210 ? 4.405 -14.520 -1.570 1.00 93.00 210 LEU A C 1
ATOM 1505 O O . LEU A 1 210 ? 3.942 -13.506 -1.059 1.00 93.00 210 LEU A O 1
ATOM 1509 N N . VAL A 1 211 ? 4.157 -14.855 -2.840 1.00 94.44 211 VAL A N 1
ATOM 1510 C CA . VAL A 1 211 ? 3.262 -14.091 -3.732 1.00 94.44 211 VAL A CA 1
ATOM 1511 C C . VAL A 1 211 ? 2.171 -15.019 -4.259 1.00 94.44 211 VAL A C 1
ATOM 1513 O O . VAL A 1 211 ? 2.417 -15.813 -5.171 1.00 94.44 211 VAL A O 1
ATOM 1516 N N . GLN A 1 212 ? 0.968 -14.940 -3.691 1.00 91.56 212 GLN A N 1
ATOM 1517 C CA . GLN A 1 212 ? -0.090 -15.928 -3.927 1.00 91.56 212 GLN A CA 1
ATOM 1518 C C . GLN A 1 212 ? -1.469 -15.292 -4.133 1.00 91.56 212 GLN A C 1
ATOM 1520 O O . GLN A 1 212 ? -1.816 -14.324 -3.471 1.00 91.56 212 GLN A O 1
ATOM 1525 N N . ASP A 1 213 ? -2.277 -15.865 -5.026 1.00 93.62 213 ASP A N 1
ATOM 1526 C CA . ASP A 1 213 ? -3.685 -15.499 -5.231 1.00 93.62 213 ASP A CA 1
ATOM 1527 C C . ASP A 1 213 ? -3.916 -14.008 -5.517 1.00 93.62 213 ASP A C 1
ATOM 1529 O O . ASP A 1 213 ? -4.968 -13.448 -5.217 1.00 93.62 213 ASP A O 1
ATOM 1533 N N . ASN A 1 214 ? -2.930 -13.357 -6.141 1.00 94.81 214 ASN A N 1
ATOM 1534 C CA . ASN A 1 214 ? -3.056 -11.973 -6.570 1.00 94.81 214 ASN A CA 1
ATOM 1535 C C . ASN A 1 214 ? -3.639 -11.904 -7.988 1.00 94.81 214 ASN A C 1
ATOM 1537 O O . ASN A 1 214 ? -3.344 -12.732 -8.862 1.00 94.81 214 ASN A O 1
ATOM 1541 N N . THR A 1 215 ? -4.431 -10.864 -8.237 1.00 97.25 215 THR A N 1
ATOM 1542 C CA . THR A 1 215 ? -4.892 -10.487 -9.578 1.00 97.25 215 THR A CA 1
ATOM 1543 C C . THR A 1 215 ? -4.153 -9.237 -10.022 1.00 97.25 215 THR A C 1
ATOM 1545 O O . THR A 1 215 ? -4.311 -8.184 -9.408 1.00 97.25 215 THR A O 1
ATOM 1548 N N . VAL A 1 216 ? -3.376 -9.338 -11.101 1.00 97.56 216 VAL A N 1
ATOM 1549 C CA . VAL A 1 216 ? -2.590 -8.216 -11.630 1.00 97.56 216 VAL A CA 1
ATOM 1550 C C . VAL A 1 216 ? -2.931 -7.975 -13.098 1.00 97.56 216 VAL A C 1
ATOM 1552 O O . VAL A 1 216 ? -2.840 -8.887 -13.923 1.00 97.56 216 VAL A O 1
ATOM 1555 N N . THR A 1 217 ? -3.343 -6.754 -13.441 1.00 96.50 217 THR A N 1
ATOM 1556 C CA . THR A 1 217 ? -3.837 -6.428 -14.793 1.00 96.50 217 THR A CA 1
ATOM 1557 C C . THR A 1 217 ? -3.483 -5.012 -15.229 1.00 96.50 217 THR A C 1
ATOM 1559 O O . THR A 1 217 ? -3.544 -4.085 -14.431 1.00 96.50 217 THR A O 1
ATOM 1562 N N . GLY A 1 218 ? -3.205 -4.811 -16.519 1.00 96.12 218 GLY A N 1
ATOM 1563 C CA . GLY A 1 218 ? -3.041 -3.465 -17.086 1.00 96.12 218 GLY A CA 1
ATOM 1564 C C . GLY A 1 218 ? -1.889 -2.656 -16.480 1.00 96.12 218 GLY A C 1
ATOM 1565 O O . GLY A 1 218 ? -2.034 -1.452 -16.315 1.00 96.12 218 GLY A O 1
ATOM 1566 N N . THR A 1 219 ? -0.792 -3.316 -16.101 1.00 97.31 219 THR A N 1
ATOM 1567 C CA . THR A 1 219 ? 0.429 -2.664 -15.608 1.00 97.31 219 THR A CA 1
ATOM 1568 C C . THR A 1 219 ? 1.271 -2.144 -16.779 1.00 97.31 219 THR A C 1
ATOM 1570 O O . THR A 1 219 ? 1.167 -2.652 -17.902 1.00 97.31 219 THR A O 1
ATOM 1573 N N . GLY A 1 220 ? 2.079 -1.115 -16.535 1.00 97.19 220 GLY A N 1
ATOM 1574 C CA . GLY A 1 220 ? 2.920 -0.468 -17.545 1.00 97.19 220 GLY A CA 1
ATOM 1575 C C . GLY A 1 220 ? 4.190 -1.242 -17.895 1.00 97.19 220 GLY A C 1
ATOM 1576 O O . GLY A 1 220 ? 4.792 -0.970 -18.934 1.00 97.19 220 GLY A O 1
ATOM 1577 N N . ASP A 1 221 ? 4.575 -2.220 -17.072 1.00 96.81 221 ASP A N 1
ATOM 1578 C CA . ASP A 1 221 ? 5.756 -3.055 -17.291 1.00 96.81 221 ASP A CA 1
ATOM 1579 C C . ASP A 1 221 ? 5.488 -4.535 -16.939 1.00 96.81 221 ASP A C 1
ATOM 1581 O O . ASP A 1 221 ? 4.643 -5.183 -17.585 1.00 96.81 221 ASP A O 1
ATOM 1585 N N . ASP A 1 222 ? 6.157 -5.107 -15.939 1.00 96.69 222 ASP A N 1
ATOM 1586 C CA . ASP A 1 222 ? 5.926 -6.488 -15.531 1.00 96.69 222 ASP A CA 1
ATOM 1587 C C . ASP A 1 222 ? 4.686 -6.600 -14.640 1.00 96.69 222 ASP A C 1
ATOM 1589 O O . ASP A 1 222 ? 4.333 -5.714 -13.868 1.00 96.69 222 ASP A O 1
ATOM 1593 N N . MET A 1 223 ? 3.940 -7.698 -14.763 1.00 94.94 223 MET A N 1
ATOM 1594 C CA . MET A 1 223 ? 2.820 -7.912 -13.841 1.00 94.94 223 MET A CA 1
ATOM 1595 C C . MET A 1 223 ? 3.369 -8.299 -12.468 1.00 94.94 223 MET A C 1
ATOM 1597 O O . MET A 1 223 ? 3.081 -7.650 -11.469 1.00 94.94 223 MET A O 1
ATOM 1601 N N . ILE A 1 224 ? 4.177 -9.357 -12.433 1.00 95.00 224 ILE A N 1
ATOM 1602 C CA . ILE A 1 224 ? 4.850 -9.831 -11.229 1.00 95.00 224 ILE A CA 1
ATOM 1603 C C . ILE A 1 224 ? 6.308 -10.091 -11.600 1.00 95.00 224 ILE A C 1
ATOM 1605 O O . ILE A 1 224 ? 6.566 -10.931 -12.464 1.00 95.00 224 ILE A O 1
ATOM 1609 N N . ALA A 1 225 ? 7.233 -9.390 -10.951 1.00 92.00 225 ALA A N 1
ATOM 1610 C CA . ALA A 1 225 ? 8.666 -9.471 -11.188 1.00 92.00 225 ALA A CA 1
ATOM 1611 C C . ALA A 1 225 ? 9.413 -9.906 -9.920 1.00 92.00 225 ALA A C 1
ATOM 1613 O O . ALA A 1 225 ? 9.152 -9.430 -8.815 1.00 92.00 225 ALA A O 1
ATOM 1614 N N . VAL A 1 226 ? 10.369 -10.816 -10.098 1.00 91.31 226 VAL A N 1
ATOM 1615 C CA . VAL A 1 226 ? 11.320 -11.244 -9.065 1.00 91.31 226 VAL A CA 1
ATOM 1616 C C . VAL A 1 226 ? 12.703 -11.112 -9.681 1.00 91.31 226 VAL A C 1
ATOM 1618 O O . VAL A 1 226 ? 13.079 -11.910 -10.544 1.00 91.31 226 VAL A O 1
ATOM 1621 N N . VAL A 1 227 ? 13.433 -10.071 -9.293 1.00 88.31 227 VAL A N 1
ATOM 1622 C CA . VAL A 1 227 ? 14.672 -9.662 -9.962 1.00 88.31 227 VAL A CA 1
ATOM 1623 C C . VAL A 1 227 ? 15.786 -9.547 -8.936 1.00 88.31 227 VAL A C 1
ATOM 1625 O O . VAL A 1 227 ? 15.589 -9.042 -7.843 1.00 88.31 227 VAL A O 1
ATOM 1628 N N . SER A 1 228 ? 16.971 -10.046 -9.277 1.00 83.56 228 SER A N 1
ATOM 1629 C CA . SER A 1 228 ? 18.189 -9.812 -8.497 1.00 83.56 228 SER A CA 1
ATOM 1630 C C . SER A 1 228 ? 19.122 -8.940 -9.317 1.00 83.56 228 SER A C 1
ATOM 1632 O O . SER A 1 228 ? 19.555 -9.373 -10.390 1.00 83.56 228 SER A O 1
ATOM 1634 N N . TYR A 1 229 ? 19.458 -7.749 -8.829 1.00 80.81 229 TYR A N 1
ATOM 1635 C CA . TYR A 1 229 ? 20.483 -6.931 -9.464 1.00 80.81 229 TYR A CA 1
ATOM 1636 C C . TYR A 1 229 ? 21.842 -7.215 -8.827 1.00 80.81 229 TYR A C 1
ATOM 1638 O O . TYR A 1 229 ? 21.969 -7.372 -7.616 1.00 80.81 229 TYR A O 1
ATOM 1646 N N . GLN A 1 230 ? 22.900 -7.255 -9.643 1.00 75.38 230 GLN A N 1
ATOM 1647 C CA . GLN A 1 230 ? 24.266 -7.443 -9.132 1.00 75.38 230 GLN A CA 1
ATOM 1648 C C . GLN A 1 230 ? 24.670 -6.343 -8.134 1.00 75.38 230 GLN A C 1
ATOM 1650 O O . GLN A 1 230 ? 25.472 -6.598 -7.240 1.00 75.38 230 GLN A O 1
ATOM 1655 N N . GLY A 1 231 ? 24.097 -5.141 -8.274 1.00 75.25 231 GLY A N 1
ATOM 1656 C CA . GLY A 1 231 ? 24.325 -4.012 -7.372 1.00 75.25 231 GLY A CA 1
ATOM 1657 C C . GLY A 1 231 ? 23.726 -4.178 -5.972 1.00 75.25 231 GLY A C 1
ATOM 1658 O O . GLY A 1 231 ? 24.151 -3.468 -5.067 1.00 75.25 231 GLY A O 1
ATOM 1659 N N . ASP A 1 232 ? 22.808 -5.127 -5.771 1.00 72.25 232 ASP A N 1
ATOM 1660 C CA . ASP A 1 232 ? 22.096 -5.307 -4.498 1.00 72.25 232 ASP A CA 1
ATOM 1661 C C . ASP A 1 232 ? 22.952 -6.018 -3.435 1.00 72.25 232 ASP A C 1
ATOM 1663 O O . ASP A 1 232 ? 22.593 -6.064 -2.262 1.00 72.25 232 ASP A O 1
ATOM 1667 N N . GLY A 1 233 ? 24.076 -6.631 -3.827 1.00 67.19 233 GLY A N 1
ATOM 1668 C CA . GLY A 1 233 ? 24.963 -7.370 -2.918 1.00 67.19 233 GLY A CA 1
ATOM 1669 C C . GLY A 1 233 ? 24.396 -8.696 -2.383 1.00 67.19 233 GLY A C 1
ATOM 1670 O O . GLY A 1 233 ? 25.132 -9.455 -1.753 1.00 67.19 233 GLY A O 1
ATOM 1671 N N . ALA A 1 234 ? 23.130 -9.015 -2.669 1.00 67.69 234 ALA A N 1
ATOM 1672 C CA . ALA A 1 234 ? 22.467 -10.270 -2.325 1.00 67.69 234 ALA A CA 1
ATOM 1673 C C . ALA A 1 234 ? 21.471 -10.694 -3.419 1.00 67.69 234 ALA A C 1
ATOM 1675 O O . ALA A 1 234 ? 20.868 -9.864 -4.094 1.00 67.69 234 ALA A O 1
ATOM 1676 N N . SER A 1 235 ? 21.300 -12.007 -3.608 1.00 68.81 235 SER A N 1
ATOM 1677 C CA . SER A 1 235 ? 20.305 -12.548 -4.544 1.00 68.81 235 SER A CA 1
ATOM 1678 C C . SER A 1 235 ? 18.933 -12.649 -3.891 1.00 68.81 235 SER A C 1
ATOM 1680 O O . SER A 1 235 ? 18.825 -13.007 -2.720 1.00 68.81 235 SER A O 1
ATOM 1682 N N . VAL A 1 236 ? 17.892 -12.405 -4.679 1.00 70.31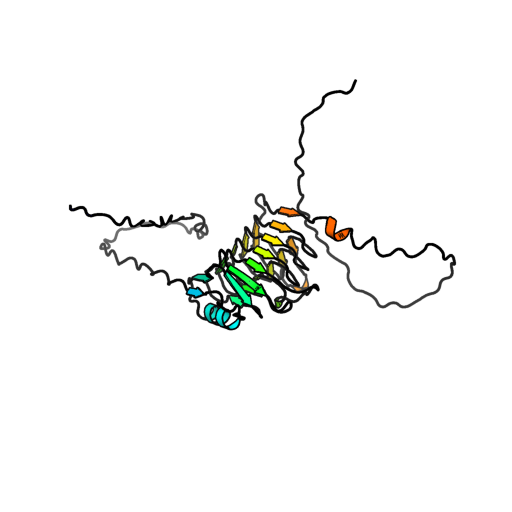 236 VAL A N 1
ATOM 1683 C CA . VAL A 1 236 ? 16.506 -12.602 -4.262 1.00 70.31 236 VAL A CA 1
ATOM 1684 C C . VAL A 1 236 ? 16.161 -14.088 -4.247 1.00 70.31 236 VAL A C 1
ATOM 1686 O O . VAL A 1 236 ? 16.490 -14.820 -5.184 1.00 70.31 236 VAL A O 1
ATOM 1689 N N . ALA A 1 237 ? 15.463 -14.536 -3.202 1.00 65.00 237 ALA A N 1
ATOM 1690 C CA . ALA A 1 237 ? 15.004 -15.918 -3.067 1.00 65.00 237 ALA A CA 1
ATOM 1691 C C . ALA A 1 237 ? 13.522 -15.982 -2.668 1.00 65.00 237 ALA A C 1
ATOM 1693 O O . ALA A 1 237 ? 13.148 -15.663 -1.544 1.00 65.00 237 ALA A O 1
ATOM 1694 N N . SER A 1 238 ? 12.656 -16.435 -3.573 1.00 55.97 238 SER A N 1
ATOM 1695 C CA . SER A 1 238 ? 11.256 -16.735 -3.250 1.00 55.97 238 SER A CA 1
ATOM 1696 C C . SER A 1 238 ? 11.125 -18.107 -2.581 1.00 55.97 238 SER A C 1
ATOM 1698 O O . SER A 1 238 ? 11.875 -19.031 -2.908 1.00 55.97 238 SER A O 1
ATOM 1700 N N . ALA A 1 239 ? 10.134 -18.278 -1.702 1.00 47.69 239 ALA A N 1
ATOM 1701 C CA . ALA A 1 239 ? 9.818 -19.587 -1.127 1.00 47.69 239 ALA A CA 1
ATOM 1702 C C . ALA A 1 239 ? 9.469 -20.620 -2.233 1.00 47.69 239 ALA A C 1
ATOM 1704 O O . ALA A 1 239 ? 8.962 -20.241 -3.295 1.00 47.69 239 ALA A O 1
ATOM 1705 N N . PRO A 1 240 ? 9.746 -21.927 -2.034 1.00 39.72 240 PRO A N 1
ATOM 1706 C CA . PRO A 1 240 ? 9.579 -22.940 -3.070 1.00 39.72 240 PRO A CA 1
ATOM 1707 C C . PRO A 1 240 ? 8.136 -23.050 -3.556 1.00 39.72 240 PRO A C 1
ATOM 1709 O O . PRO A 1 240 ? 7.175 -23.043 -2.787 1.00 39.72 240 PRO A O 1
ATOM 1712 N N . ALA A 1 241 ? 8.018 -23.211 -4.870 1.00 37.31 241 ALA A N 1
ATOM 1713 C CA . ALA A 1 241 ? 6.766 -23.176 -5.584 1.00 37.31 241 ALA A CA 1
ATOM 1714 C C . ALA A 1 241 ? 5.814 -24.337 -5.284 1.00 37.31 241 ALA A C 1
ATOM 1716 O O . ALA A 1 241 ? 5.926 -25.398 -5.893 1.00 37.31 241 ALA A O 1
ATOM 1717 N N . ARG A 1 242 ? 4.824 -24.145 -4.403 1.00 34.41 242 ARG A N 1
ATOM 1718 C CA . ARG A 1 242 ? 3.664 -25.047 -4.319 1.00 34.41 242 ARG A CA 1
ATOM 1719 C C . ARG A 1 242 ? 2.545 -24.456 -5.173 1.00 34.41 242 ARG A C 1
ATOM 1721 O O . ARG A 1 242 ? 2.029 -23.409 -4.831 1.00 34.41 242 ARG A O 1
ATOM 1728 N N . LYS A 1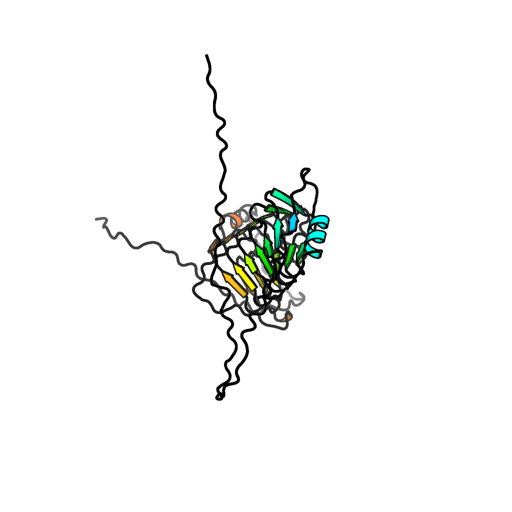 243 ? 2.244 -25.113 -6.305 1.00 31.27 243 LYS A N 1
ATOM 1729 C CA . LYS A 1 243 ? 1.149 -24.842 -7.266 1.00 31.27 243 LYS A CA 1
ATOM 1730 C C . LYS A 1 243 ? 0.471 -23.467 -7.082 1.00 31.27 243 LYS A C 1
ATOM 1732 O O . LYS A 1 243 ? -0.588 -23.371 -6.475 1.00 31.27 243 LYS A O 1
ATOM 1737 N N . TRP A 1 244 ? 1.107 -22.430 -7.618 1.00 39.72 244 TRP A N 1
ATOM 1738 C CA . TRP A 1 244 ? 0.666 -21.040 -7.505 1.00 39.72 244 TRP A CA 1
ATOM 1739 C C . TRP A 1 244 ? -0.483 -20.708 -8.457 1.00 39.72 244 TRP A C 1
ATOM 1741 O O . TRP A 1 244 ? -0.433 -21.071 -9.633 1.00 39.72 244 TRP A O 1
ATOM 1751 N N . THR A 1 245 ? -1.464 -19.944 -7.983 1.00 49.09 245 THR A N 1
ATOM 1752 C CA . THR A 1 245 ? -2.576 -19.413 -8.785 1.00 49.09 245 THR A CA 1
ATOM 1753 C C . THR A 1 245 ? -2.579 -17.886 -8.784 1.00 49.09 245 THR A C 1
ATOM 1755 O O . THR A 1 245 ? -3.493 -17.255 -8.276 1.00 49.09 245 THR A O 1
ATOM 1758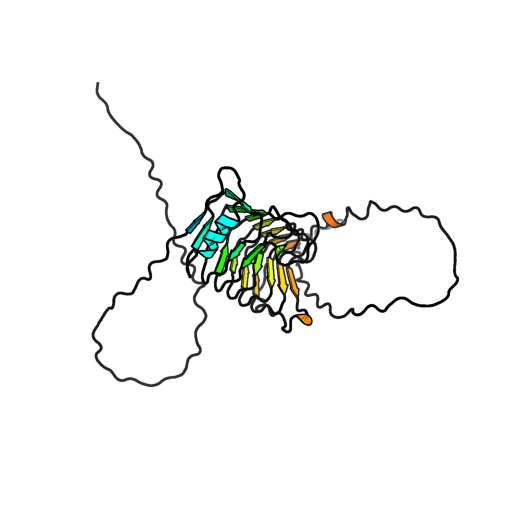 N N . ASN A 1 246 ? -1.562 -17.257 -9.379 1.00 50.16 246 ASN A N 1
ATOM 1759 C CA . ASN A 1 246 ? -1.655 -15.834 -9.727 1.00 50.16 246 ASN A CA 1
ATOM 1760 C C . ASN A 1 246 ? -2.324 -15.694 -11.099 1.00 50.16 246 ASN A C 1
ATOM 1762 O O . ASN A 1 246 ? -1.990 -16.427 -12.033 1.00 50.16 246 ASN A O 1
ATOM 1766 N N . THR A 1 247 ? -3.246 -14.742 -11.238 1.00 51.16 247 THR A N 1
ATOM 1767 C CA . THR A 1 247 ? -3.873 -14.445 -12.534 1.00 51.16 247 THR A CA 1
ATOM 1768 C C . THR A 1 247 ? -3.306 -13.144 -13.081 1.00 51.16 247 THR A C 1
ATOM 1770 O O . THR A 1 247 ? -3.596 -12.064 -12.568 1.00 51.16 247 THR A O 1
ATOM 1773 N N . GLY A 1 248 ? -2.509 -13.256 -14.143 1.00 45.84 248 GLY A N 1
ATOM 1774 C CA . GLY A 1 248 ? -2.029 -12.122 -14.924 1.00 45.84 248 GLY A CA 1
ATOM 1775 C C . GLY A 1 248 ? -2.692 -12.100 -16.296 1.00 45.84 248 GLY A C 1
ATOM 1776 O O . GLY A 1 248 ? -2.604 -13.077 -17.040 1.00 45.84 248 GLY A O 1
ATOM 1777 N N . ARG A 1 249 ? -3.348 -10.995 -16.656 1.00 44.59 249 ARG A N 1
ATOM 1778 C CA . ARG A 1 249 ? -3.793 -10.746 -18.036 1.00 44.59 249 ARG A CA 1
ATOM 1779 C C . ARG A 1 249 ? -3.269 -9.388 -18.492 1.00 44.59 249 ARG A C 1
ATOM 1781 O O . ARG A 1 249 ? -3.726 -8.350 -18.017 1.00 44.59 249 ARG A O 1
ATOM 1788 N N . LYS A 1 250 ? -2.333 -9.398 -19.446 1.00 38.19 250 LYS A N 1
ATOM 1789 C CA . LYS A 1 250 ? -2.024 -8.215 -20.257 1.00 38.19 250 LYS A CA 1
ATOM 1790 C C . LYS A 1 250 ? -3.116 -8.115 -21.323 1.00 38.19 250 LYS A C 1
ATOM 1792 O O . LYS A 1 250 ? -3.129 -8.905 -22.265 1.00 38.19 250 LYS A O 1
ATOM 1797 N N . GLU A 1 251 ? -4.078 -7.209 -21.164 1.00 39.47 251 GLU A N 1
ATOM 1798 C CA . GLU A 1 251 ? -5.048 -6.951 -22.231 1.00 39.47 251 GLU A CA 1
ATOM 1799 C C . GLU A 1 251 ? -4.324 -6.278 -23.405 1.00 39.47 251 GLU A C 1
ATOM 1801 O O . GLU A 1 251 ? -3.903 -5.125 -23.331 1.00 39.47 251 GLU A O 1
ATOM 1806 N N . ALA A 1 252 ? -4.161 -7.012 -24.509 1.00 32.69 252 ALA A N 1
ATOM 1807 C CA . ALA A 1 252 ? -3.441 -6.572 -25.708 1.00 32.69 252 ALA A CA 1
ATOM 1808 C C . ALA A 1 252 ? -4.059 -5.339 -26.411 1.00 32.69 252 ALA A C 1
ATOM 1810 O O . ALA A 1 252 ? -3.483 -4.819 -27.367 1.00 32.69 252 ALA A O 1
ATOM 1811 N N . ALA A 1 253 ? -5.215 -4.852 -25.950 1.00 31.64 253 ALA A N 1
ATOM 1812 C CA . ALA A 1 253 ? -5.914 -3.710 -26.531 1.00 31.64 253 ALA A CA 1
ATOM 1813 C C . ALA A 1 253 ? -5.188 -2.369 -26.306 1.00 31.64 253 ALA A C 1
ATOM 1815 O O . ALA A 1 253 ? -5.281 -1.492 -27.161 1.00 31.64 253 ALA A O 1
ATOM 1816 N N . ALA A 1 254 ? -4.398 -2.222 -25.235 1.00 32.88 254 ALA A N 1
ATOM 1817 C CA . ALA A 1 254 ? -3.694 -0.966 -24.945 1.00 32.88 254 ALA A CA 1
ATOM 1818 C C . ALA A 1 254 ? -2.418 -0.750 -25.790 1.00 32.88 254 ALA A C 1
ATOM 1820 O O . ALA A 1 254 ? -1.966 0.379 -25.943 1.00 32.88 254 ALA A O 1
ATOM 1821 N N . TYR A 1 255 ? -1.853 -1.805 -26.394 1.00 25.83 255 TYR A N 1
ATOM 1822 C CA . TYR A 1 255 ? -0.641 -1.700 -27.226 1.00 25.83 255 TYR A CA 1
ATOM 1823 C C . TYR A 1 255 ? -0.932 -1.460 -28.718 1.00 25.83 255 TYR A C 1
ATOM 1825 O O . TYR A 1 255 ? -0.024 -1.126 -29.483 1.00 25.83 255 TYR A O 1
ATOM 1833 N N . LYS A 1 256 ? -2.190 -1.623 -29.158 1.00 24.22 256 LYS A N 1
ATOM 1834 C CA . LYS A 1 256 ? -2.562 -1.523 -30.579 1.00 24.22 256 LYS A CA 1
ATOM 1835 C C . LYS A 1 256 ? -2.887 -0.090 -31.032 1.00 24.22 256 LYS A C 1
ATOM 1837 O O . LYS A 1 256 ? -2.785 0.185 -32.221 1.00 24.22 256 LYS A O 1
ATOM 1842 N N . SER A 1 257 ? -3.178 0.843 -30.120 1.00 26.47 257 SER A N 1
ATOM 1843 C CA . SER A 1 257 ? -3.543 2.229 -30.473 1.00 26.47 257 SER A CA 1
ATOM 1844 C C . SER A 1 257 ? -2.359 3.187 -30.688 1.00 26.47 257 SER A C 1
ATOM 1846 O O . SER A 1 257 ? -2.578 4.336 -31.058 1.00 26.47 257 SER A O 1
ATOM 1848 N N . LEU A 1 258 ? -1.107 2.744 -30.508 1.00 27.84 258 LEU A N 1
ATOM 1849 C CA . LEU A 1 258 ? 0.093 3.577 -30.719 1.00 27.84 258 LEU A CA 1
ATOM 1850 C C . LEU A 1 258 ? 0.829 3.300 -32.044 1.00 27.84 258 LEU A C 1
ATOM 1852 O O . LEU A 1 258 ? 1.785 4.002 -32.366 1.00 27.84 258 LEU A O 1
ATOM 1856 N N . ARG A 1 259 ? 0.388 2.315 -32.843 1.00 26.19 259 ARG A N 1
ATOM 1857 C CA . ARG A 1 259 ? 0.967 2.025 -34.174 1.00 26.19 259 ARG A CA 1
ATOM 1858 C C . ARG A 1 259 ? 0.184 2.588 -35.363 1.00 26.19 259 ARG A C 1
ATOM 1860 O O . ARG A 1 259 ? 0.707 2.552 -36.470 1.00 26.19 259 ARG A O 1
ATOM 1867 N N . GLU A 1 260 ? -1.009 3.142 -35.160 1.00 27.50 260 GLU A N 1
ATOM 1868 C CA . GLU A 1 260 ? -1.823 3.700 -36.258 1.00 27.50 260 GLU A CA 1
ATOM 1869 C C . GLU A 1 260 ? -1.672 5.222 -36.453 1.00 27.50 260 GLU A C 1
ATOM 1871 O O . GLU A 1 260 ? -2.234 5.771 -37.392 1.00 27.50 260 GLU A O 1
ATOM 1876 N N . CYS A 1 261 ? -0.830 5.898 -35.661 1.00 26.78 261 CYS A N 1
ATOM 1877 C CA . CYS A 1 261 ? -0.549 7.334 -35.801 1.00 26.78 261 CYS A CA 1
ATOM 1878 C C . CYS A 1 261 ? 0.902 7.645 -36.200 1.00 26.78 261 CYS A C 1
ATOM 1880 O O . CYS A 1 261 ? 1.464 8.622 -35.728 1.00 26.78 261 CYS A O 1
ATOM 1882 N N . ILE A 1 262 ? 1.528 6.843 -37.068 1.00 26.94 262 ILE A N 1
ATOM 1883 C CA . ILE A 1 262 ? 2.708 7.277 -37.839 1.00 26.94 262 ILE A CA 1
ATOM 1884 C C . ILE A 1 262 ? 2.650 6.622 -39.229 1.00 26.94 262 ILE A C 1
ATOM 1886 O O . ILE A 1 262 ? 3.265 5.587 -39.477 1.00 26.94 262 ILE A O 1
ATOM 1890 N N . GLN A 1 263 ? 1.897 7.221 -40.153 1.00 26.38 263 GLN A N 1
ATOM 1891 C CA . GLN A 1 263 ? 2.137 7.034 -41.584 1.00 26.38 263 GLN A CA 1
ATOM 1892 C C . GLN A 1 263 ? 3.133 8.109 -42.029 1.00 26.38 263 GLN A C 1
ATOM 1894 O O . GLN A 1 263 ? 2.783 9.285 -42.087 1.00 26.38 263 GLN A O 1
ATOM 1899 N N . PHE A 1 264 ? 4.365 7.712 -42.352 1.00 25.00 264 PHE A N 1
ATOM 1900 C CA . PHE A 1 264 ? 5.242 8.525 -43.196 1.00 25.00 264 PHE A CA 1
ATOM 1901 C C . PHE A 1 264 ? 5.202 7.978 -44.629 1.00 25.00 264 PHE A C 1
ATOM 1903 O O . PHE A 1 264 ? 5.147 6.757 -44.811 1.00 25.00 264 PHE A O 1
ATOM 1910 N N . PRO A 1 265 ? 5.182 8.860 -45.641 1.00 27.22 265 PRO A N 1
ATOM 1911 C CA . PRO A 1 265 ? 4.950 8.479 -47.024 1.00 27.22 265 PRO A CA 1
ATOM 1912 C C . PRO A 1 265 ? 6.144 7.695 -47.573 1.00 27.22 265 PRO A C 1
ATOM 1914 O O . PRO A 1 265 ? 7.305 8.043 -47.348 1.00 27.22 265 PRO A O 1
ATOM 1917 N N . ALA A 1 266 ? 5.845 6.634 -48.317 1.00 29.34 266 ALA A N 1
ATOM 1918 C CA . ALA A 1 266 ? 6.815 5.996 -49.187 1.00 29.34 266 ALA A CA 1
ATOM 1919 C C . ALA A 1 266 ? 7.123 6.972 -50.326 1.00 29.34 266 ALA A C 1
ATOM 1921 O O . ALA A 1 266 ? 6.213 7.270 -51.084 1.00 29.34 266 ALA A O 1
ATOM 1922 N N . ASP A 1 267 ? 8.344 7.520 -50.362 1.00 35.22 267 ASP A N 1
ATOM 1923 C CA . ASP A 1 267 ? 9.112 7.846 -51.576 1.00 35.22 267 ASP A CA 1
ATOM 1924 C C . ASP A 1 267 ? 10.367 8.671 -51.232 1.00 35.22 267 ASP A C 1
ATOM 1926 O O . ASP A 1 267 ? 10.344 9.898 -51.191 1.00 35.22 267 ASP A O 1
ATOM 1930 N N . ALA A 1 268 ? 11.505 7.997 -51.030 1.00 27.86 268 ALA A N 1
ATOM 1931 C CA . ALA A 1 268 ? 12.830 8.586 -51.242 1.00 27.86 268 ALA A CA 1
ATOM 1932 C C . ALA A 1 268 ? 13.870 7.480 -51.490 1.00 27.86 268 ALA A C 1
ATOM 1934 O O . ALA A 1 268 ? 14.175 6.669 -50.616 1.00 27.86 268 ALA A O 1
ATOM 1935 N N . ARG A 1 269 ? 14.399 7.431 -52.717 1.00 31.72 269 ARG A N 1
ATOM 1936 C CA . ARG A 1 269 ? 15.580 6.638 -53.100 1.00 31.72 269 ARG A CA 1
ATOM 1937 C C . ARG A 1 269 ? 16.873 7.393 -52.736 1.00 31.72 269 ARG A C 1
ATOM 1939 O O . ARG A 1 269 ? 16.824 8.587 -52.471 1.00 31.72 269 ARG A O 1
ATOM 1946 N N . VAL A 1 270 ? 18.008 6.698 -52.928 1.00 28.39 270 VAL A N 1
ATOM 1947 C CA . VAL A 1 270 ? 19.430 7.138 -52.899 1.00 28.39 270 VAL A CA 1
ATOM 1948 C C . VAL A 1 270 ? 20.086 6.944 -51.520 1.00 28.39 270 VAL A C 1
ATOM 1950 O O . VAL A 1 270 ? 19.516 7.324 -50.515 1.00 28.39 270 VAL A O 1
ATOM 1953 N N . GLY A 1 271 ? 21.270 6.350 -51.341 1.00 26.28 271 GLY A N 1
ATOM 1954 C CA . GLY A 1 271 ? 22.298 5.801 -52.229 1.00 26.28 271 GLY A CA 1
ATOM 1955 C C . GLY A 1 271 ? 23.492 5.337 -51.367 1.00 26.28 271 GLY A C 1
ATOM 1956 O O . GLY A 1 271 ? 23.673 5.802 -50.245 1.00 26.28 271 GLY A O 1
ATOM 1957 N N . LYS A 1 272 ? 24.287 4.382 -51.862 1.00 34.72 272 LYS A N 1
ATOM 1958 C CA . LYS A 1 272 ? 25.517 3.887 -51.212 1.00 34.72 272 LYS A CA 1
ATOM 1959 C C . LYS A 1 272 ? 26.625 4.947 -51.266 1.00 34.72 272 LYS A C 1
ATOM 1961 O O . LYS A 1 272 ? 26.925 5.371 -52.369 1.00 34.72 272 LYS A O 1
ATOM 1966 N N . HIS A 1 273 ? 27.282 5.256 -50.142 1.00 27.44 273 HIS A N 1
ATOM 1967 C CA . HIS A 1 273 ? 28.732 5.518 -50.002 1.00 27.44 273 HIS A CA 1
ATOM 1968 C C . HIS A 1 273 ? 29.099 5.574 -48.504 1.00 27.44 273 HIS A C 1
ATOM 1970 O O . HIS A 1 273 ? 28.327 6.080 -47.696 1.00 27.44 273 HIS A O 1
ATOM 1976 N N . GLY A 1 274 ? 30.245 4.998 -48.123 1.00 26.06 274 GLY A N 1
ATOM 1977 C CA . GLY A 1 274 ? 30.725 4.957 -46.735 1.00 26.06 274 GLY A CA 1
ATOM 1978 C C . GLY A 1 274 ? 31.690 6.092 -46.374 1.00 26.06 274 GLY A C 1
ATOM 1979 O O . GLY A 1 274 ? 32.235 6.728 -47.269 1.00 26.06 274 GLY A O 1
ATOM 1980 N N . ILE A 1 275 ? 31.906 6.300 -45.065 1.00 23.91 275 ILE A N 1
ATOM 1981 C CA . ILE A 1 275 ? 33.200 6.347 -44.341 1.00 23.91 275 ILE A CA 1
ATOM 1982 C C . ILE A 1 275 ? 32.952 6.742 -42.861 1.00 23.91 275 ILE A C 1
ATOM 1984 O O . ILE A 1 275 ? 32.403 7.791 -42.561 1.00 23.91 275 ILE A O 1
ATOM 1988 N N . SER A 1 276 ? 33.398 5.849 -41.971 1.00 25.84 276 SER A N 1
ATOM 1989 C CA . SER A 1 276 ? 34.181 6.029 -40.730 1.00 25.84 276 SER A CA 1
ATOM 1990 C C . SER A 1 276 ? 33.854 7.062 -39.622 1.00 25.84 276 SER A C 1
ATOM 1992 O O . SER A 1 276 ? 34.014 8.268 -39.769 1.00 25.84 276 SER A O 1
ATOM 1994 N N . SER A 1 277 ? 33.749 6.474 -38.419 1.00 25.59 277 SER A N 1
ATOM 1995 C CA . SER A 1 277 ? 34.354 6.844 -37.122 1.00 25.59 277 SER A CA 1
ATOM 1996 C C . SER A 1 277 ? 33.621 7.752 -36.120 1.00 25.59 277 SER A C 1
ATOM 1998 O O . SER A 1 277 ? 33.316 8.907 -36.377 1.00 25.59 277 SER A O 1
ATOM 2000 N N . ARG A 1 278 ? 33.553 7.192 -34.895 1.00 23.33 278 ARG A N 1
ATOM 2001 C CA . ARG A 1 278 ? 33.264 7.767 -33.565 1.00 23.33 278 ARG A CA 1
ATOM 2002 C C . ARG A 1 278 ? 31.789 7.881 -33.161 1.00 23.33 278 ARG A C 1
ATOM 2004 O O . ARG A 1 278 ? 31.160 8.918 -33.308 1.00 23.33 278 ARG A O 1
ATOM 2011 N N . MET A 1 279 ? 31.310 6.828 -32.496 1.00 24.50 279 MET A N 1
ATOM 2012 C CA . MET A 1 279 ? 30.287 6.924 -31.450 1.00 24.50 279 MET A CA 1
ATOM 2013 C C . MET A 1 279 ? 30.875 6.401 -30.130 1.00 24.50 279 MET A C 1
ATOM 2015 O O . MET A 1 279 ? 31.674 5.459 -30.168 1.00 24.50 279 MET A O 1
ATOM 2019 N N . PRO A 1 280 ? 30.540 7.011 -28.980 1.00 25.38 280 PRO A N 1
ATOM 2020 C CA . PRO A 1 280 ? 31.006 6.546 -27.686 1.00 25.38 280 PRO A CA 1
ATOM 2021 C C . PRO A 1 280 ? 30.356 5.209 -27.316 1.00 25.38 280 PRO A C 1
ATOM 2023 O O . PRO A 1 280 ? 29.194 4.936 -27.611 1.00 25.38 280 PRO A O 1
ATOM 2026 N N . VAL A 1 281 ? 31.180 4.380 -26.687 1.00 25.77 281 VAL A N 1
ATOM 2027 C CA . VAL A 1 281 ? 30.909 3.028 -26.211 1.00 25.77 281 VAL A CA 1
ATOM 2028 C C . VAL A 1 281 ? 29.793 3.050 -25.164 1.00 25.77 281 VAL A C 1
ATOM 2030 O O . VAL A 1 281 ? 29.924 3.707 -24.136 1.00 25.77 281 VAL A O 1
ATOM 2033 N N . LEU A 1 282 ? 28.725 2.293 -25.416 1.00 31.33 282 LEU A N 1
ATOM 2034 C CA . LEU A 1 282 ? 27.794 1.815 -24.395 1.00 31.33 282 LEU A CA 1
ATOM 2035 C C . LEU A 1 282 ? 28.397 0.581 -23.704 1.00 31.33 282 LEU A C 1
ATOM 2037 O O . LEU A 1 282 ? 28.819 -0.348 -24.396 1.00 31.33 282 LEU A O 1
ATOM 2041 N N . PRO A 1 283 ? 28.364 0.513 -22.368 1.00 32.22 283 PRO A N 1
ATOM 2042 C CA . PRO A 1 283 ? 28.383 -0.749 -21.634 1.00 32.22 283 PRO A CA 1
ATOM 2043 C C . PRO A 1 283 ? 27.120 -0.827 -20.744 1.00 32.22 283 PRO A C 1
ATOM 2045 O O . PRO A 1 283 ? 26.724 0.165 -20.153 1.00 32.22 283 PRO A O 1
ATOM 2048 N N . HIS A 1 284 ? 26.376 -1.911 -20.561 1.00 26.33 284 HIS A N 1
ATOM 2049 C CA . HIS A 1 284 ? 26.529 -3.319 -20.878 1.00 26.33 284 HIS A CA 1
ATOM 2050 C C . HIS A 1 284 ? 25.113 -3.919 -20.969 1.00 26.33 284 HIS A C 1
ATOM 2052 O O . HIS A 1 284 ? 24.353 -3.892 -20.007 1.00 26.33 284 HIS A O 1
ATOM 2058 N N . THR A 1 285 ? 24.778 -4.550 -22.090 1.00 31.48 285 THR A N 1
ATOM 2059 C CA . THR A 1 285 ? 24.001 -5.797 -22.063 1.00 31.48 285 THR A CA 1
ATOM 2060 C C . THR A 1 285 ? 24.779 -6.810 -21.229 1.00 31.48 285 THR A C 1
ATOM 2062 O O . THR A 1 285 ? 25.951 -6.987 -21.546 1.00 31.48 285 THR A O 1
ATOM 2065 N N . GLN A 1 286 ? 24.163 -7.462 -20.235 1.00 27.95 286 GLN A N 1
ATOM 2066 C CA . GLN A 1 286 ? 24.123 -8.927 -20.041 1.00 27.95 286 GLN A CA 1
ATOM 2067 C C . GLN A 1 286 ? 23.205 -9.296 -18.852 1.00 27.95 286 GLN A C 1
ATOM 2069 O O . GLN A 1 286 ? 23.200 -8.615 -17.835 1.00 27.95 286 GLN A O 1
ATOM 2074 N N . TYR A 1 287 ? 22.502 -10.428 -19.001 1.00 24.33 287 TYR A N 1
ATOM 2075 C CA . TYR A 1 287 ? 21.675 -11.165 -18.025 1.00 24.33 287 TYR A CA 1
ATOM 2076 C C . TYR A 1 287 ? 20.187 -10.802 -17.897 1.00 24.33 287 TYR A C 1
ATOM 2078 O O . TYR A 1 287 ? 19.708 -10.319 -16.880 1.00 24.33 287 TYR A O 1
ATOM 2086 N N . LEU A 1 288 ? 19.427 -11.209 -18.920 1.00 22.52 288 LEU A N 1
ATOM 2087 C CA . LEU A 1 288 ? 18.008 -11.540 -18.796 1.00 22.52 288 LEU A CA 1
ATOM 2088 C C . LEU A 1 288 ? 17.897 -13.004 -18.313 1.00 22.52 288 LEU A C 1
ATOM 2090 O O . LEU A 1 288 ? 18.250 -13.925 -19.053 1.00 22.52 288 LEU A O 1
ATOM 2094 N N . ARG A 1 289 ? 17.408 -13.249 -17.094 1.00 22.91 289 ARG A N 1
ATOM 2095 C CA . ARG A 1 289 ? 16.774 -14.532 -16.740 1.00 22.91 289 ARG A CA 1
ATOM 2096 C C . ARG A 1 289 ? 15.288 -14.270 -16.555 1.00 22.91 289 ARG A C 1
ATOM 2098 O O . ARG A 1 289 ? 14.827 -13.930 -15.477 1.00 22.91 289 ARG A O 1
ATOM 2105 N N . LEU A 1 290 ? 14.566 -14.408 -17.658 1.00 25.14 290 LEU A N 1
ATOM 2106 C CA . LEU A 1 290 ? 13.116 -14.344 -17.713 1.00 25.14 290 LEU A CA 1
ATOM 2107 C C . LEU A 1 290 ? 12.540 -15.666 -17.181 1.00 25.14 290 LEU A C 1
ATOM 2109 O O . LEU A 1 290 ? 12.729 -16.713 -17.799 1.00 25.14 290 LEU A O 1
ATOM 2113 N N . VAL A 1 291 ? 11.833 -15.629 -16.052 1.00 25.27 291 VAL A N 1
ATOM 2114 C CA . VAL A 1 291 ? 10.961 -16.731 -15.621 1.00 25.27 291 VAL A CA 1
ATOM 2115 C C . VAL A 1 291 ? 9.550 -16.408 -16.110 1.00 25.27 291 VAL A C 1
ATOM 2117 O O . VAL A 1 291 ? 8.811 -15.671 -15.469 1.00 25.27 291 VAL A O 1
ATOM 2120 N N . ILE A 1 292 ? 9.182 -16.937 -17.282 1.00 26.62 292 ILE A N 1
ATOM 2121 C CA . ILE A 1 292 ? 7.797 -16.900 -17.774 1.00 26.62 292 ILE A CA 1
ATOM 2122 C C . ILE A 1 292 ? 7.006 -17.982 -17.032 1.00 26.62 292 ILE A C 1
ATOM 2124 O O . ILE A 1 292 ? 7.277 -19.172 -17.197 1.00 26.62 292 ILE A O 1
ATOM 2128 N N . LEU A 1 293 ? 5.997 -17.592 -16.254 1.00 25.98 293 LEU A N 1
ATOM 2129 C CA . LEU A 1 293 ? 4.969 -18.518 -15.776 1.00 25.98 293 LEU A CA 1
ATOM 2130 C C . LEU A 1 293 ? 3.985 -18.811 -16.920 1.00 25.98 293 LEU A C 1
ATOM 2132 O O . LEU A 1 293 ? 3.273 -17.924 -17.392 1.00 25.98 293 LEU A O 1
ATOM 2136 N N . LEU A 1 294 ? 3.983 -20.068 -17.379 1.00 24.45 294 LEU A N 1
ATOM 2137 C CA . LEU A 1 294 ? 3.060 -20.600 -18.383 1.00 24.45 294 LEU A CA 1
ATOM 2138 C C . LEU A 1 294 ? 1.601 -20.417 -17.937 1.00 24.45 294 LEU A C 1
ATOM 2140 O O . LEU A 1 294 ? 1.188 -20.944 -16.905 1.00 24.45 294 LEU A O 1
ATOM 2144 N N . THR A 1 295 ? 0.795 -19.766 -18.771 1.00 25.39 295 THR A N 1
ATOM 2145 C CA . THR A 1 295 ? -0.669 -19.854 -18.714 1.00 25.39 295 THR A CA 1
ATOM 2146 C C . THR A 1 295 ? -1.102 -21.073 -19.530 1.00 25.39 295 THR A C 1
ATOM 2148 O O . THR A 1 295 ? -0.822 -21.148 -20.725 1.00 25.39 295 THR A O 1
ATOM 2151 N N . TRP A 1 296 ? -1.768 -22.048 -18.907 1.00 23.66 296 TRP A N 1
ATOM 2152 C CA . TRP A 1 296 ? -2.419 -23.143 -19.632 1.00 23.66 296 TRP A CA 1
ATOM 2153 C C . TRP A 1 296 ? -3.829 -22.712 -20.041 1.00 23.66 296 TRP A C 1
ATOM 2155 O O . TRP A 1 296 ? -4.648 -22.357 -19.194 1.00 23.66 296 TRP A O 1
ATOM 2165 N N . ALA A 1 297 ? -4.107 -22.756 -21.343 1.00 26.66 297 ALA A N 1
ATOM 2166 C CA . ALA A 1 297 ? -5.451 -22.655 -21.889 1.00 26.66 297 ALA A CA 1
ATOM 2167 C C . ALA A 1 297 ? -6.147 -24.019 -21.759 1.00 26.66 297 ALA A C 1
ATOM 2169 O O . ALA A 1 297 ? -5.687 -25.012 -22.317 1.00 26.66 297 ALA A O 1
ATOM 2170 N N . LEU A 1 298 ? -7.263 -24.068 -21.031 1.00 30.61 298 LEU A N 1
ATOM 2171 C CA . LEU A 1 298 ? -8.212 -25.179 -21.082 1.00 30.61 298 LEU A CA 1
ATOM 2172 C C . LEU A 1 298 ? -9.339 -24.823 -22.059 1.00 30.61 298 LEU A C 1
ATOM 2174 O O . LEU A 1 298 ? -10.320 -24.185 -21.690 1.00 30.61 298 LEU A O 1
ATOM 2178 N N . GLN A 1 299 ? -9.197 -25.266 -23.302 1.00 30.80 299 GLN A N 1
ATOM 2179 C CA . GLN A 1 299 ? -10.290 -25.578 -24.227 1.00 30.80 299 GLN A CA 1
ATOM 2180 C C . GLN A 1 299 ? -9.864 -26.918 -24.835 1.00 30.80 299 GLN A C 1
ATOM 2182 O O . GLN A 1 299 ? -8.857 -26.985 -25.520 1.00 30.80 299 GLN A O 1
ATOM 2187 N N . GLY A 1 300 ? -10.440 -28.060 -24.482 1.00 28.11 300 GLY A N 1
ATOM 2188 C CA . GLY A 1 300 ? -11.865 -28.337 -24.447 1.00 28.11 300 GLY A CA 1
ATOM 2189 C C . GLY A 1 300 ? -12.113 -29.382 -25.528 1.00 28.11 300 GLY A C 1
ATOM 2190 O O . GLY A 1 300 ? -12.673 -29.067 -26.570 1.00 28.11 300 GLY A O 1
ATOM 2191 N N . ASP A 1 301 ? -11.638 -30.608 -25.299 1.00 31.20 301 ASP A N 1
ATOM 2192 C CA . ASP A 1 301 ? -12.014 -31.762 -26.111 1.00 31.20 301 ASP A CA 1
ATOM 2193 C C . ASP A 1 301 ? -13.516 -32.003 -25.932 1.00 31.20 301 ASP A C 1
ATOM 2195 O O . ASP A 1 301 ? -13.965 -32.374 -24.845 1.00 31.20 301 ASP A O 1
ATOM 2199 N N . ARG A 1 302 ? -14.290 -31.743 -26.988 1.00 35.69 302 ARG A N 1
ATOM 2200 C CA . ARG A 1 302 ? -15.495 -32.485 -27.393 1.00 35.69 302 ARG A CA 1
ATOM 2201 C C . ARG A 1 302 ? -16.049 -31.876 -28.683 1.00 35.69 302 ARG A C 1
ATOM 2203 O O . ARG A 1 302 ? -16.658 -30.817 -28.646 1.00 35.69 302 ARG A O 1
ATOM 2210 N N . HIS A 1 303 ? -15.814 -32.562 -29.803 1.00 29.06 303 HIS A N 1
ATOM 2211 C CA . HIS A 1 303 ? -16.790 -32.948 -30.836 1.00 29.06 303 HIS A CA 1
ATOM 2212 C C . HIS A 1 303 ? -16.065 -33.245 -32.155 1.00 29.06 303 HIS A C 1
ATOM 2214 O O . HIS A 1 303 ? -15.823 -32.363 -32.972 1.00 29.06 303 HIS A O 1
ATOM 2220 N N . VAL A 1 304 ? -15.763 -34.526 -32.378 1.00 36.03 304 VAL A N 1
ATOM 2221 C CA . VAL A 1 304 ? -15.598 -35.061 -33.731 1.00 36.03 304 VAL A CA 1
ATOM 2222 C C . VAL A 1 304 ? -16.996 -35.473 -34.191 1.00 36.03 304 VAL A C 1
ATOM 2224 O O . VAL A 1 304 ? -17.576 -36.420 -33.665 1.00 36.03 304 VAL A O 1
ATOM 2227 N N . GLY A 1 305 ? -17.558 -34.708 -35.120 1.00 29.56 305 GLY A N 1
ATOM 2228 C CA . GLY A 1 305 ? -18.800 -34.997 -35.829 1.00 29.56 305 GLY A CA 1
ATOM 2229 C C . GLY A 1 305 ? -18.643 -34.494 -37.258 1.00 29.56 305 GLY A C 1
ATOM 2230 O O . GLY A 1 305 ? -18.458 -33.301 -37.473 1.00 29.56 305 GLY A O 1
ATOM 2231 N N . LEU A 1 306 ? -18.604 -35.440 -38.195 1.00 33.62 306 LEU A N 1
ATOM 2232 C CA . LEU A 1 306 ? -18.245 -35.288 -39.603 1.00 33.62 306 LEU A CA 1
ATOM 2233 C C . LEU A 1 306 ? -19.113 -34.275 -40.371 1.00 33.62 306 LEU A C 1
ATOM 2235 O O . LEU A 1 306 ? -20.334 -34.276 -40.252 1.00 33.62 306 LEU A O 1
ATOM 2239 N N . CYS A 1 307 ? -18.471 -33.558 -41.299 1.00 29.97 307 CYS A N 1
ATOM 2240 C CA . CYS A 1 307 ? -19.079 -33.159 -42.568 1.00 29.97 307 CYS A CA 1
ATOM 2241 C C . CYS A 1 307 ? -18.600 -34.115 -43.671 1.00 29.97 307 CYS A C 1
ATOM 2243 O O . CYS A 1 307 ? -17.492 -33.946 -44.185 1.00 29.97 307 CYS A O 1
ATOM 2245 N N . ARG A 1 308 ? -19.431 -35.105 -44.005 1.00 35.22 308 ARG A N 1
ATOM 2246 C CA . ARG A 1 308 ? -19.799 -35.579 -45.354 1.00 35.22 308 ARG A CA 1
ATOM 2247 C C . ARG A 1 308 ? -20.711 -36.791 -45.231 1.00 35.22 308 ARG A C 1
ATOM 2249 O O . ARG A 1 308 ? -20.379 -37.679 -44.419 1.00 35.22 308 ARG A O 1
#

Secondary structure (DSSP, 8-state):
---------------------TTS---PPPP---------------------PPPPPEEE---TT--B-HHHHHHHHHTPPTTPEEEEPSEEEEESS-EEE--BS-EEE-TTEEEEES-TTS--EEE-SBS-EEES-EEE---SS---SGGGSSEEE-SBS-EEES-EEE--SS-SEEEES-EEEEEES-EEE--SS-SEEEETT-EEEEEES-EEES-SS-SEEE---GGGSS--EEPP------EEE--GGGSSTTSSS----S-------------PPP-----------PPPP-----------

InterPro domains:
  IPR006626 Parallel beta-helix repeat [SM00710] (159-181)
  IPR006626 Parallel beta-helix repeat [SM00710] (182-204)
  IPR006626 Parallel beta-helix repeat [SM00710] (206-238)
  IPR011050 Pectin lyase fold/virulence factor [SSF51126] (59-232)
  IPR012334 Pectin lyase fold [G3DSA:2.160.20.10] (64-244)
  IPR039448 Right handed beta helix domain [PF13229] (150-226)

Sequence (308 aa):
MKTLSRATGICIAVLSIYATDPLAQTFRAVDSSTSTMPSSRHRNSRGPSSQIAALPDATVFPAADGSEQADALQQTLDQLQAGQRLVFAPGRYVVGHSLVVKGQQVVVSGYGATLVATNPEDQTIVMSGSNSTLVGLTLIGTGTTRLTTPGSTKVEVTGAGIQVLDVTIQGGASDGIFVFGGTDIAVVGNKVQGTLADGIHTTYGSHNVLVQDNTVTGTGDDMIAVVSYQGDGASVASAPARKWTNTGRKEAAAYKSLRECIQFPADARVGKHGISSRMPVLPHTQYLRLVILLTWALQGDRHVGLCR

Radius of gyration: 27.81 Å; chains: 1; bounding box: 97×57×98 Å

pLDDT: mean 70.08, std 32.07, range [21.88, 98.94]